Protein AF-A0A940BYA9-F1 (afdb_monomer_lite)

Sequence (312 aa):
MAKKNAGYTPEQVKEIQDHFKKNDFTSYMTLDAERSKSVASPEIYAKAKRFVSEYWLSNLPGLGIKRMMKNYTYGHPVKLLQKRDSEHFAEQVSDVANDGSQLDAVPERYLEMFREPLTAGVEAYAKSVGKEPEDLTDEEISFVIDKCTDAINEELIKVLMIGQQVPETFGVSSRIAAHEDFNKSLPGNYDLINFHNKWTHCKTKLGAPLLFSELSEEEMTGIEGARSFFESADAHTQKEYEEIRDAFANTLNSTDREIYYMREKGYTHAEIASRLGYKTHSAVTKRLKAMREKYDEFCGNVEAMQKEKQKK

pLDDT: mean 77.89, std 15.82, range [33.94, 94.31]

Structure (mmCIF, N/CA/C/O backbone):
data_AF-A0A940BYA9-F1
#
_entry.id   AF-A0A940BYA9-F1
#
loop_
_atom_site.group_PDB
_atom_site.id
_atom_site.type_symbol
_atom_site.label_atom_id
_atom_site.label_alt_id
_atom_site.label_comp_id
_atom_site.label_asym_id
_atom_site.label_entity_id
_atom_site.label_seq_id
_atom_site.pdbx_PDB_ins_code
_atom_site.Cartn_x
_atom_site.Cartn_y
_atom_site.Cartn_z
_atom_site.occupancy
_atom_site.B_iso_or_equiv
_atom_site.auth_seq_id
_atom_site.auth_comp_id
_atom_site.auth_asym_id
_atom_site.auth_atom_id
_atom_site.pdbx_PDB_model_num
ATOM 1 N N . MET A 1 1 ? 3.796 15.997 -40.478 1.00 35.00 1 MET A N 1
ATOM 2 C CA . MET A 1 1 ? 2.929 14.801 -40.570 1.00 35.00 1 MET A CA 1
ATOM 3 C C . MET A 1 1 ? 1.915 14.856 -39.436 1.00 35.00 1 MET A C 1
ATOM 5 O O . MET A 1 1 ? 2.300 14.720 -38.283 1.00 35.00 1 MET A O 1
ATOM 9 N N . ALA A 1 2 ? 0.657 15.175 -39.747 1.00 33.94 2 ALA A N 1
ATOM 10 C CA . ALA A 1 2 ? -0.410 15.323 -38.758 1.00 33.94 2 ALA A CA 1
ATOM 11 C C . ALA A 1 2 ? -0.884 13.943 -38.273 1.00 33.94 2 ALA A C 1
ATOM 13 O O . ALA A 1 2 ? -1.161 13.060 -39.086 1.00 33.94 2 ALA A O 1
ATOM 14 N N . LYS A 1 3 ? -0.940 13.750 -36.949 1.00 37.88 3 LYS A N 1
ATOM 15 C CA . LYS A 1 3 ? -1.425 12.519 -36.312 1.00 37.88 3 LYS A CA 1
ATOM 16 C C . LYS A 1 3 ? -2.894 12.302 -36.701 1.00 37.88 3 LYS A C 1
ATOM 18 O O . LYS A 1 3 ? -3.721 13.182 -36.486 1.00 37.88 3 LYS A O 1
ATOM 23 N N . LYS A 1 4 ? -3.209 11.140 -37.285 1.00 43.53 4 LYS A N 1
ATOM 24 C CA . LYS A 1 4 ? -4.589 10.698 -37.536 1.00 43.53 4 LYS A CA 1
ATOM 25 C C . LYS A 1 4 ? -5.306 10.576 -36.190 1.00 43.53 4 LYS A C 1
ATOM 27 O O . LYS A 1 4 ? -4.955 9.707 -35.396 1.00 43.53 4 LYS A O 1
ATOM 32 N N . ASN A 1 5 ? -6.278 11.448 -35.937 1.00 44.22 5 ASN A N 1
ATOM 33 C CA . ASN A 1 5 ? -7.181 11.314 -34.799 1.00 44.22 5 ASN A CA 1
ATOM 34 C C . ASN A 1 5 ? -7.965 10.004 -34.945 1.00 44.22 5 ASN A C 1
ATOM 36 O O . ASN A 1 5 ? -8.494 9.715 -36.019 1.00 44.22 5 ASN A O 1
ATOM 40 N N . ALA A 1 6 ? -7.994 9.203 -33.877 1.00 52.66 6 ALA A N 1
ATOM 41 C CA . ALA A 1 6 ? -8.853 8.029 -33.770 1.00 52.66 6 ALA A CA 1
ATOM 42 C C . ALA A 1 6 ? -10.292 8.456 -34.100 1.00 52.66 6 ALA A C 1
ATOM 44 O O . ALA A 1 6 ? -10.757 9.445 -33.542 1.00 52.66 6 ALA A O 1
ATOM 45 N N . GLY A 1 7 ? -10.928 7.784 -35.064 1.00 58.66 7 GLY A N 1
ATOM 46 C CA . GLY A 1 7 ? -12.136 8.217 -35.783 1.00 58.66 7 GLY A CA 1
ATOM 47 C C . GLY A 1 7 ? -13.428 8.309 -34.965 1.00 58.66 7 GLY A C 1
ATOM 48 O O . GLY A 1 7 ? -14.425 7.711 -35.348 1.00 58.66 7 GLY A O 1
ATOM 49 N N . TYR A 1 8 ? -13.416 9.059 -33.868 1.00 68.56 8 TYR A N 1
ATOM 50 C CA . TYR A 1 8 ? -14.583 9.387 -33.061 1.00 68.56 8 TYR A CA 1
ATOM 51 C C . TYR A 1 8 ? -15.184 10.711 -33.518 1.00 68.56 8 TYR A C 1
ATOM 53 O O . TYR A 1 8 ? -14.461 11.658 -33.848 1.00 68.56 8 TYR A O 1
ATOM 61 N N . THR A 1 9 ? -16.513 10.791 -33.529 1.00 79.75 9 THR A N 1
ATOM 62 C CA . THR A 1 9 ? -17.198 12.055 -33.802 1.00 79.75 9 THR A CA 1
ATOM 63 C C . THR A 1 9 ? -16.996 13.027 -32.630 1.00 79.75 9 THR A C 1
ATOM 65 O O . THR A 1 9 ? -16.784 12.596 -31.493 1.00 79.75 9 THR A O 1
ATOM 68 N N . PRO A 1 10 ? -17.064 14.352 -32.858 1.00 76.06 10 PRO A N 1
ATOM 69 C CA . PRO A 1 10 ? -16.939 15.343 -31.785 1.00 76.06 10 PRO A CA 1
ATOM 70 C C . PRO A 1 10 ? -17.944 15.135 -30.642 1.00 76.06 10 PRO A C 1
ATOM 72 O O . PRO A 1 10 ? -17.636 15.405 -29.485 1.00 76.06 10 PRO A O 1
ATOM 75 N N . GLU A 1 11 ? -19.128 14.615 -30.963 1.00 77.88 11 GLU A N 1
ATOM 76 C CA . GLU A 1 11 ? -20.179 14.283 -30.000 1.00 77.88 11 GLU A CA 1
ATOM 77 C C . GLU A 1 11 ? -19.788 13.089 -29.124 1.00 77.88 11 GLU A C 1
ATOM 79 O O . GLU A 1 11 ? -19.918 13.174 -27.907 1.00 77.88 11 GLU A O 1
ATOM 84 N N . GLN A 1 12 ? -19.211 12.033 -29.707 1.00 77.56 12 GLN A N 1
ATOM 85 C CA . GLN A 1 12 ? -18.701 10.879 -28.957 1.00 77.56 12 GLN A CA 1
ATOM 86 C C . GLN A 1 12 ? -17.540 11.265 -28.038 1.00 77.56 12 GLN A C 1
ATOM 88 O O . GLN A 1 12 ? -17.470 10.817 -26.898 1.00 77.56 12 GLN A O 1
ATOM 93 N N . VAL A 1 13 ? -16.635 12.132 -28.507 1.00 74.12 13 VAL A N 1
ATOM 94 C CA . VAL A 1 13 ? -15.545 12.652 -27.667 1.00 74.12 13 VAL A CA 1
ATOM 95 C C . VAL A 1 13 ? -16.110 13.428 -26.481 1.00 74.12 13 VAL A C 1
ATOM 97 O O . VAL A 1 13 ? -15.635 13.257 -25.360 1.00 74.12 13 VAL A O 1
ATOM 100 N N . LYS A 1 14 ? -17.138 14.249 -26.709 1.00 79.94 14 LYS A N 1
ATOM 101 C CA . LYS A 1 14 ? -17.785 15.036 -25.659 1.00 79.94 14 LYS A CA 1
ATOM 102 C C . LYS A 1 14 ? -18.526 14.153 -24.652 1.00 79.94 14 LYS A C 1
ATOM 104 O O . LYS A 1 14 ? -18.366 14.349 -23.456 1.00 79.94 14 LYS A O 1
ATOM 109 N N . GLU A 1 15 ? -19.258 13.147 -25.116 1.00 82.44 15 GLU A N 1
ATOM 110 C CA . GLU A 1 15 ? -19.974 12.202 -24.255 1.00 82.44 15 GLU A CA 1
ATOM 111 C C . GLU A 1 15 ? -19.013 11.383 -23.383 1.00 82.44 15 GLU A C 1
ATOM 113 O O . GLU A 1 15 ? -19.236 11.228 -22.183 1.00 82.44 15 GLU A O 1
ATOM 118 N N . ILE A 1 16 ? -17.890 10.936 -23.954 1.00 74.81 16 ILE A N 1
ATOM 119 C CA . ILE A 1 16 ? -16.825 10.254 -23.211 1.00 74.81 16 ILE A CA 1
ATOM 120 C C . ILE A 1 16 ? -16.205 11.200 -22.174 1.00 74.81 16 ILE A C 1
ATOM 122 O O . ILE A 1 16 ? -16.024 10.814 -21.021 1.00 74.81 16 ILE A O 1
ATOM 126 N N . GLN A 1 17 ? -15.905 12.447 -22.546 1.00 69.44 17 GLN A N 1
ATOM 127 C CA . GLN A 1 17 ? -15.372 13.447 -21.615 1.00 69.44 17 GLN A CA 1
ATOM 128 C C . GLN A 1 17 ? -16.341 13.754 -20.470 1.00 69.44 17 GLN A C 1
ATOM 130 O O . GLN A 1 17 ? -15.908 13.857 -19.323 1.00 69.44 17 GLN A O 1
ATOM 135 N N . ASP A 1 18 ? -17.634 13.879 -20.757 1.00 79.31 18 ASP A N 1
ATOM 136 C CA . ASP A 1 18 ? -18.664 14.155 -19.756 1.00 79.31 18 ASP A CA 1
ATOM 137 C C . ASP A 1 18 ? -18.899 12.935 -18.851 1.00 79.31 18 ASP A C 1
ATOM 139 O O . ASP A 1 18 ? -19.050 13.090 -17.640 1.00 79.31 18 ASP A O 1
ATOM 143 N N . HIS A 1 19 ? -18.834 11.715 -19.398 1.00 75.44 19 HIS A N 1
ATOM 144 C CA . HIS A 1 19 ? -18.859 10.479 -18.618 1.00 75.44 19 HIS A CA 1
ATOM 145 C C . HIS A 1 19 ? -17.660 10.385 -17.670 1.00 75.44 19 HIS A C 1
ATOM 147 O O . HIS A 1 19 ? -17.850 10.108 -16.487 1.00 75.44 19 HIS A O 1
ATOM 153 N N . PHE A 1 20 ? -16.443 10.656 -18.153 1.00 66.06 20 PHE A N 1
ATOM 154 C CA . PHE A 1 20 ? -15.254 10.638 -17.303 1.00 66.06 20 PHE A CA 1
ATOM 155 C C . PHE A 1 20 ? -15.293 11.738 -16.248 1.00 66.06 20 PHE A C 1
ATOM 157 O O . PHE A 1 20 ? -15.003 11.431 -15.108 1.00 66.06 20 PHE A O 1
ATOM 164 N N . LYS A 1 21 ? -15.724 12.966 -16.569 1.00 66.31 21 LYS A N 1
ATOM 165 C CA . LYS A 1 21 ? -15.888 14.048 -15.578 1.00 66.31 21 LYS A CA 1
ATOM 166 C C . LYS A 1 21 ? -16.934 13.731 -14.513 1.00 66.31 21 LYS A C 1
ATOM 168 O O . LYS A 1 21 ? -16.754 14.078 -13.354 1.00 66.31 21 LYS A O 1
ATOM 173 N N . LYS A 1 22 ? -18.045 13.101 -14.902 1.00 72.69 22 LYS A N 1
ATOM 174 C CA . LYS A 1 22 ? -19.136 12.747 -13.984 1.00 72.69 22 LYS A CA 1
ATOM 175 C C . LYS A 1 22 ? -18.783 11.564 -13.078 1.00 72.69 22 LYS A C 1
ATOM 177 O O . LYS A 1 22 ? -19.310 11.476 -11.976 1.00 72.69 22 LYS A O 1
ATOM 182 N N . ASN A 1 23 ? -17.908 10.677 -13.545 1.00 63.22 23 ASN A N 1
ATOM 183 C CA . ASN A 1 23 ? -17.412 9.514 -12.805 1.00 63.22 23 ASN A CA 1
ATOM 184 C C . ASN A 1 23 ? -15.938 9.689 -12.404 1.00 63.22 23 ASN A C 1
ATOM 186 O O . ASN A 1 23 ? -15.212 8.710 -12.241 1.00 63.22 23 ASN A O 1
ATOM 190 N N . ASP A 1 24 ? -15.474 10.935 -12.297 1.00 48.03 24 ASP A N 1
ATOM 191 C CA . ASP A 1 24 ? -14.090 11.239 -11.975 1.00 48.03 24 ASP A CA 1
ATOM 192 C C . ASP A 1 24 ? -13.868 11.075 -10.471 1.00 48.03 24 ASP A C 1
ATOM 194 O O . ASP A 1 24 ? -14.167 11.961 -9.672 1.00 48.03 24 ASP A O 1
ATOM 198 N N . PHE A 1 25 ? -13.311 9.934 -10.079 1.00 50.16 25 PHE A N 1
ATOM 199 C CA . PHE A 1 25 ? -12.907 9.678 -8.697 1.00 50.16 25 PHE A CA 1
ATOM 200 C C . PHE A 1 25 ? -11.652 10.474 -8.285 1.00 50.16 25 PHE A C 1
ATOM 202 O O . PHE A 1 25 ? -11.245 10.411 -7.129 1.00 50.16 25 PHE A O 1
ATOM 209 N N . THR A 1 26 ? -11.028 11.225 -9.205 1.00 49.09 26 THR A N 1
ATOM 210 C CA . THR A 1 26 ? -9.764 11.944 -8.969 1.00 49.09 26 THR A CA 1
ATOM 211 C C . THR A 1 26 ? -9.923 13.453 -8.777 1.00 49.09 26 THR A C 1
ATOM 213 O O . THR A 1 26 ? -9.040 14.084 -8.196 1.00 49.09 26 THR A O 1
ATOM 216 N N . SER A 1 27 ? -11.049 14.055 -9.173 1.00 43.47 27 SER A N 1
ATOM 217 C CA . SER A 1 27 ? -11.292 15.498 -8.990 1.00 43.47 27 SER A CA 1
ATOM 218 C C . SER A 1 27 ? -11.700 15.895 -7.568 1.00 43.47 27 SER A C 1
ATOM 220 O O . SER A 1 27 ? -11.537 17.056 -7.205 1.00 43.47 27 SER A O 1
ATOM 222 N N . TYR A 1 28 ? -12.107 14.946 -6.717 1.00 42.75 28 TYR A N 1
ATOM 223 C CA . TYR A 1 28 ? -12.174 15.158 -5.260 1.00 42.75 28 TYR A CA 1
ATOM 224 C C . TYR A 1 28 ? -10.790 15.131 -4.580 1.00 42.75 28 TYR A C 1
ATOM 226 O O . TYR A 1 28 ? -10.686 15.408 -3.389 1.00 42.75 28 TYR A O 1
ATOM 234 N N . MET A 1 29 ? -9.715 14.818 -5.318 1.00 44.66 29 MET A N 1
ATOM 235 C CA . MET A 1 29 ? -8.367 14.613 -4.774 1.00 44.66 29 MET A CA 1
ATOM 236 C C . MET A 1 29 ? -7.392 15.760 -5.075 1.00 44.66 29 MET A C 1
ATOM 238 O O . MET A 1 29 ? -6.170 15.562 -5.029 1.00 44.66 29 MET A O 1
ATOM 242 N N . THR A 1 30 ? -7.877 16.968 -5.379 1.00 40.03 30 THR A N 1
ATOM 243 C CA . THR A 1 30 ? -7.008 18.150 -5.343 1.00 40.03 30 THR A CA 1
ATOM 244 C C . THR A 1 30 ? -6.662 18.451 -3.889 1.00 40.03 30 THR A C 1
ATOM 246 O O . THR A 1 30 ? -7.337 19.229 -3.225 1.00 40.03 30 THR A O 1
ATOM 249 N N . LEU A 1 31 ? -5.599 17.809 -3.398 1.00 45.59 31 LEU A N 1
ATOM 250 C CA . LEU A 1 31 ? -4.848 18.286 -2.244 1.00 45.59 31 LEU A CA 1
ATOM 251 C C . LEU A 1 31 ? -4.427 19.715 -2.563 1.00 45.59 31 LEU A C 1
ATOM 253 O O . LEU A 1 31 ? -3.533 19.940 -3.385 1.00 45.59 31 LEU A O 1
ATOM 257 N N . ASP A 1 32 ? -5.106 20.666 -1.937 1.00 43.16 32 ASP A N 1
ATOM 258 C CA . ASP A 1 32 ? -4.683 22.049 -1.933 1.00 43.16 32 ASP A CA 1
ATOM 259 C C . ASP A 1 32 ? -3.315 22.064 -1.240 1.00 43.16 32 ASP A C 1
ATOM 261 O O . ASP A 1 32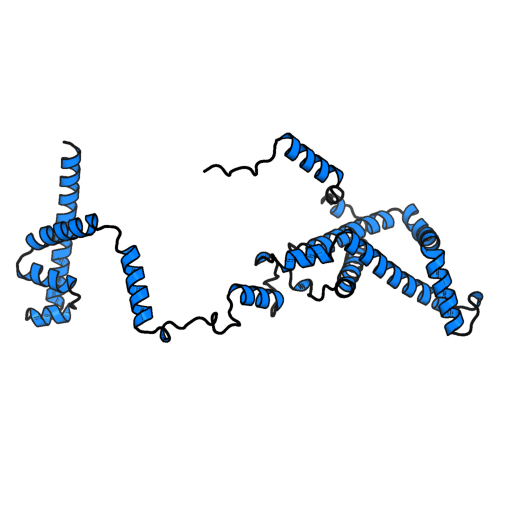 ? -3.202 21.865 -0.030 1.00 43.16 32 ASP A O 1
ATOM 265 N N . ALA A 1 33 ? -2.230 22.205 -2.005 1.00 44.66 33 ALA A N 1
ATOM 266 C CA . ALA A 1 33 ? -0.868 22.191 -1.460 1.00 44.66 33 ALA A CA 1
ATOM 267 C C . ALA A 1 33 ? -0.644 23.320 -0.427 1.00 44.66 33 ALA A C 1
ATOM 269 O O . ALA A 1 33 ? 0.347 23.323 0.306 1.00 44.66 33 ALA A O 1
ATOM 270 N N . GLU A 1 34 ? -1.566 24.281 -0.372 1.00 43.91 34 GLU A N 1
ATOM 271 C CA . GLU A 1 34 ? -1.645 25.332 0.635 1.00 43.91 34 GLU A CA 1
ATOM 272 C C . GLU A 1 34 ? -2.272 24.845 1.955 1.00 43.91 34 GLU A C 1
ATOM 274 O O . GLU A 1 34 ? -1.765 25.211 3.018 1.00 43.91 34 GLU A O 1
ATOM 279 N N . ARG A 1 35 ? -3.261 23.933 1.928 1.00 45.34 35 ARG A N 1
ATOM 280 C CA . ARG A 1 35 ? -3.846 23.316 3.138 1.00 45.34 35 ARG A CA 1
ATOM 281 C C . ARG A 1 35 ? -2.841 22.481 3.922 1.00 45.34 35 ARG A C 1
ATOM 283 O O . ARG A 1 35 ? -2.843 22.514 5.148 1.00 45.34 35 ARG A O 1
ATOM 290 N N . SER A 1 36 ? -1.900 21.806 3.253 1.00 47.31 36 SER A N 1
ATOM 291 C CA . SER A 1 36 ? -0.869 21.020 3.953 1.00 47.31 36 SER A CA 1
ATOM 292 C C . SER A 1 36 ? 0.058 21.877 4.833 1.00 47.31 36 SER A C 1
ATOM 294 O O . SER A 1 36 ? 0.830 21.330 5.617 1.00 47.31 36 SER A O 1
ATOM 296 N N . LYS A 1 37 ? 0.033 23.210 4.679 1.00 48.38 37 LYS A N 1
ATOM 297 C CA . LYS A 1 37 ? 0.794 24.164 5.499 1.00 48.38 37 LYS A CA 1
ATOM 298 C C . LYS A 1 37 ? -0.026 24.755 6.650 1.00 48.38 37 LYS A C 1
ATOM 300 O O . LYS A 1 37 ? 0.576 25.336 7.548 1.00 48.38 37 LYS A O 1
ATOM 305 N N . SER A 1 38 ? -1.355 24.614 6.641 1.00 51.03 38 SER A N 1
ATOM 306 C CA . SER A 1 38 ? -2.252 25.135 7.684 1.00 51.03 38 SER A CA 1
ATOM 307 C C . SER A 1 38 ? -2.623 24.102 8.749 1.00 51.03 38 SER A C 1
ATOM 309 O O . SER A 1 38 ? -3.394 24.420 9.651 1.00 51.03 38 SER A O 1
ATOM 311 N N . VAL A 1 39 ? -2.106 22.873 8.649 1.00 53.12 39 VAL A N 1
ATOM 312 C CA . VAL A 1 39 ? -2.442 21.781 9.566 1.00 53.12 39 VAL A CA 1
ATOM 313 C C . VAL A 1 39 ? -1.856 22.068 10.947 1.00 53.12 39 VAL A C 1
ATOM 315 O O . VAL A 1 39 ? -0.654 21.919 11.183 1.00 53.12 39 VAL A O 1
ATOM 318 N N . ALA A 1 40 ? -2.713 22.497 11.871 1.00 54.12 40 ALA A N 1
ATOM 319 C CA . ALA A 1 40 ? -2.378 22.534 13.281 1.00 54.12 40 ALA A CA 1
ATOM 320 C C . ALA A 1 40 ? -2.112 21.086 13.745 1.00 54.12 40 ALA A C 1
ATOM 322 O O . ALA A 1 40 ? -2.895 20.172 13.501 1.00 54.12 40 ALA A O 1
ATOM 323 N N . SER A 1 41 ? -0.924 20.888 14.323 1.00 65.75 41 SER A N 1
ATOM 324 C CA . SER A 1 41 ? -0.251 19.614 14.623 1.00 65.75 41 SER A CA 1
ATOM 325 C C . SER A 1 41 ? 0.315 18.815 13.425 1.00 65.75 41 SER A C 1
ATOM 327 O O . SER A 1 41 ? -0.187 17.745 13.067 1.00 65.75 41 SER A O 1
ATOM 329 N N . PRO A 1 42 ? 1.472 19.243 12.875 1.00 77.81 42 PRO A N 1
ATOM 330 C CA . PRO A 1 42 ? 2.290 18.431 11.963 1.00 77.81 42 PRO A CA 1
ATOM 331 C C . PRO A 1 42 ? 2.605 17.022 12.496 1.00 77.81 42 PRO A C 1
ATOM 333 O O . PRO A 1 42 ? 2.832 16.094 11.719 1.00 77.81 42 PRO A O 1
ATOM 336 N N . GLU A 1 43 ? 2.614 16.853 13.820 1.00 82.94 43 GLU A N 1
ATOM 337 C CA . GLU A 1 43 ? 2.842 15.569 14.480 1.00 82.94 43 GLU A CA 1
ATOM 338 C C . GLU A 1 43 ? 1.678 14.591 14.291 1.00 82.94 43 GLU A C 1
ATOM 340 O O . GLU A 1 43 ? 1.918 13.421 13.989 1.00 82.94 43 GLU A O 1
ATOM 345 N N . ILE A 1 44 ? 0.428 15.050 14.441 1.00 85.12 44 ILE A N 1
ATOM 346 C CA . ILE A 1 44 ? -0.765 14.212 14.238 1.00 85.12 44 ILE A CA 1
ATOM 347 C C . ILE A 1 44 ? -0.853 13.789 12.776 1.00 85.12 44 ILE A C 1
ATOM 349 O O . ILE A 1 44 ? -0.994 12.599 12.496 1.00 85.12 44 ILE A O 1
ATOM 353 N N . TYR A 1 45 ? -0.648 14.728 11.851 1.00 85.69 45 TYR A N 1
ATOM 354 C CA . TYR A 1 45 ? -0.601 14.433 10.422 1.00 85.69 45 TYR A CA 1
ATOM 355 C C . TYR A 1 45 ? 0.450 13.361 10.094 1.00 85.69 45 TYR A C 1
ATOM 357 O O . TYR A 1 45 ? 0.161 12.373 9.417 1.00 85.69 45 TYR A O 1
ATOM 365 N N . ALA A 1 46 ? 1.677 13.515 10.605 1.00 84.94 46 ALA A N 1
ATOM 366 C CA . ALA A 1 46 ? 2.751 12.554 10.365 1.00 84.94 46 ALA A CA 1
ATOM 367 C C . ALA A 1 46 ? 2.431 11.162 10.940 1.00 84.94 46 ALA A C 1
ATOM 369 O O . ALA A 1 46 ? 2.701 10.154 10.279 1.00 84.94 46 ALA A O 1
ATOM 370 N N . LYS A 1 47 ? 1.835 11.098 12.140 1.00 88.75 47 LYS A N 1
ATOM 371 C CA . LYS A 1 47 ? 1.400 9.841 12.770 1.00 88.75 47 LYS A CA 1
ATOM 372 C C . LYS A 1 47 ? 0.290 9.163 11.967 1.00 88.75 47 LYS A C 1
ATOM 374 O O . LYS A 1 47 ? 0.434 7.990 11.632 1.00 88.75 47 LYS A O 1
ATOM 379 N N . ALA A 1 48 ? -0.758 9.898 11.599 1.00 89.19 48 ALA A N 1
ATOM 380 C CA . ALA A 1 48 ? -1.885 9.380 10.826 1.00 89.19 48 ALA A CA 1
ATOM 381 C C . ALA A 1 48 ? -1.437 8.863 9.450 1.00 89.19 48 ALA A C 1
ATOM 383 O O . ALA A 1 48 ? -1.754 7.737 9.068 1.00 89.19 48 ALA A O 1
ATOM 384 N N . LYS A 1 49 ? -0.602 9.638 8.745 1.00 88.06 49 LYS A N 1
ATOM 385 C CA . LYS A 1 49 ? -0.042 9.241 7.447 1.00 88.06 49 LYS A CA 1
ATOM 386 C C . LYS A 1 49 ? 0.728 7.928 7.540 1.00 88.06 49 LYS A C 1
ATOM 388 O O . LYS A 1 49 ? 0.578 7.059 6.682 1.00 88.06 49 LYS A O 1
ATOM 393 N N . ARG A 1 50 ? 1.565 7.791 8.572 1.00 88.88 50 ARG A N 1
ATOM 394 C CA . ARG A 1 50 ? 2.348 6.575 8.809 1.00 88.88 50 ARG A CA 1
ATOM 395 C C . ARG A 1 50 ? 1.442 5.381 9.100 1.00 88.88 50 ARG A C 1
ATOM 397 O O . ARG A 1 50 ? 1.629 4.342 8.476 1.00 88.88 50 ARG A O 1
ATOM 404 N N . PHE A 1 51 ? 0.468 5.550 9.991 1.00 90.50 51 PHE A N 1
ATOM 405 C CA . PHE A 1 51 ? -0.472 4.500 10.380 1.00 90.50 51 PHE A CA 1
ATOM 406 C C . PHE A 1 51 ? -1.216 3.937 9.162 1.00 90.50 51 PHE A C 1
ATOM 408 O O . PHE A 1 51 ? -1.140 2.745 8.879 1.00 90.50 51 PHE A O 1
ATOM 415 N N . VAL A 1 52 ? -1.831 4.804 8.355 1.00 90.56 52 VAL A N 1
ATOM 416 C CA . VAL A 1 52 ? -2.567 4.387 7.149 1.00 90.56 52 VAL A CA 1
ATOM 417 C C . VAL A 1 52 ? -1.647 3.715 6.131 1.00 90.56 52 VAL A C 1
ATOM 419 O O . VAL A 1 52 ? -1.998 2.684 5.560 1.00 90.56 52 VAL A O 1
ATOM 422 N N . SER A 1 53 ? -0.438 4.249 5.933 1.00 89.75 53 SER A N 1
ATOM 423 C CA . SER A 1 53 ? 0.558 3.630 5.055 1.00 89.75 53 SER A CA 1
ATOM 424 C C . SER A 1 53 ? 0.936 2.211 5.489 1.00 89.75 53 SER A C 1
ATOM 426 O O . SER A 1 53 ? 1.138 1.357 4.625 1.00 89.75 53 SER A O 1
ATOM 428 N N . GLU A 1 54 ? 1.050 1.948 6.792 1.00 91.31 54 GLU A N 1
ATOM 429 C CA . GLU A 1 54 ? 1.375 0.623 7.332 1.00 91.31 54 GLU A CA 1
ATOM 430 C C . GLU A 1 54 ? 0.227 -0.373 7.095 1.00 91.31 54 GLU A C 1
ATOM 432 O O . GLU A 1 54 ? 0.476 -1.464 6.571 1.00 91.31 54 GLU A O 1
ATOM 437 N N . TYR A 1 55 ? -1.026 0.017 7.352 1.00 91.31 55 TYR A N 1
ATOM 438 C CA . TYR A 1 55 ? -2.205 -0.812 7.055 1.00 91.31 55 TYR A CA 1
ATOM 439 C C . TYR A 1 55 ? -2.375 -1.091 5.558 1.00 91.31 55 TYR A C 1
ATOM 441 O O . TYR A 1 55 ? -2.645 -2.226 5.159 1.00 91.31 55 TYR A O 1
ATOM 449 N N . TRP A 1 56 ? -2.158 -0.082 4.711 1.00 92.25 56 TRP A N 1
ATOM 450 C CA . TRP A 1 56 ? -2.231 -0.227 3.256 1.00 92.25 56 TRP A CA 1
ATOM 451 C C . TRP A 1 56 ? -1.240 -1.264 2.733 1.00 92.25 56 TRP A C 1
ATOM 453 O O . TRP A 1 56 ? -1.583 -2.144 1.944 1.00 92.25 56 TRP A O 1
ATOM 463 N N . LEU A 1 57 ? 0.013 -1.180 3.189 1.00 91.38 57 LEU A N 1
ATOM 464 C CA . LEU A 1 57 ? 1.062 -2.110 2.778 1.00 91.38 57 LEU A CA 1
ATOM 465 C C . LEU A 1 57 ? 0.820 -3.524 3.313 1.00 91.38 57 LEU A C 1
ATOM 467 O O . LEU A 1 57 ? 1.112 -4.490 2.606 1.00 91.38 57 LEU A O 1
ATOM 471 N N . SER A 1 58 ? 0.280 -3.640 4.527 1.00 91.69 58 SER A N 1
ATOM 472 C CA . SER A 1 58 ? -0.002 -4.926 5.175 1.00 91.69 58 SER A CA 1
ATOM 473 C C . SER A 1 58 ? -1.131 -5.698 4.487 1.00 91.69 58 SER A C 1
ATOM 475 O O . SER A 1 58 ? -1.095 -6.924 4.465 1.00 91.69 58 SER A O 1
ATOM 477 N N . ASN A 1 59 ? -2.070 -4.999 3.840 1.00 92.44 59 ASN A N 1
ATOM 478 C CA . ASN A 1 59 ? -3.191 -5.601 3.113 1.00 92.44 59 ASN A CA 1
ATOM 479 C C . ASN A 1 59 ? -2.840 -6.131 1.708 1.00 92.44 59 ASN A C 1
ATOM 481 O O . ASN A 1 59 ? -3.528 -7.008 1.179 1.00 92.44 59 ASN A O 1
ATOM 485 N N . LEU A 1 60 ? -1.756 -5.650 1.085 1.00 91.88 60 LEU A N 1
ATOM 486 C CA . LEU A 1 60 ? -1.369 -6.042 -0.283 1.00 91.88 60 LEU A CA 1
ATOM 487 C C . LEU A 1 60 ? -1.236 -7.567 -0.494 1.00 91.88 60 LEU A C 1
ATOM 489 O O . LEU A 1 60 ? -1.764 -8.067 -1.495 1.00 91.88 60 LEU A O 1
ATOM 493 N N . PRO A 1 61 ? -0.591 -8.344 0.406 1.00 91.19 61 PRO A N 1
ATOM 494 C CA . PRO A 1 61 ? -0.479 -9.792 0.243 1.00 91.19 61 PRO A CA 1
ATOM 495 C C . PRO A 1 61 ? -1.835 -10.504 0.249 1.00 91.19 61 PRO A C 1
ATOM 497 O O . PRO A 1 61 ? -2.017 -11.446 -0.526 1.00 91.19 61 PRO A O 1
ATOM 500 N N . GLY A 1 62 ? -2.784 -10.035 1.071 1.00 89.12 62 GLY A N 1
ATOM 501 C CA . GLY A 1 62 ? -4.153 -10.560 1.138 1.00 89.12 62 GLY A CA 1
ATOM 502 C C . GLY A 1 62 ? -4.935 -10.366 -0.164 1.00 89.12 62 GLY A C 1
ATOM 503 O O . GLY A 1 62 ? -5.827 -11.150 -0.475 1.00 89.12 62 GLY A O 1
ATOM 504 N N . LEU A 1 63 ? -4.536 -9.383 -0.973 1.00 89.50 63 LEU A N 1
ATOM 505 C CA . LEU A 1 63 ? -5.078 -9.100 -2.303 1.00 89.50 63 LEU A CA 1
ATOM 506 C C . LEU A 1 63 ? -4.291 -9.779 -3.443 1.00 89.50 63 LEU A C 1
ATOM 508 O O . LEU A 1 63 ? -4.484 -9.470 -4.617 1.00 89.50 63 LEU A O 1
ATOM 512 N N . GLY A 1 64 ? -3.369 -10.691 -3.120 1.00 88.38 64 GLY A N 1
ATOM 513 C CA . GLY A 1 64 ? -2.544 -11.401 -4.102 1.00 88.38 64 GLY A CA 1
ATOM 514 C C . GLY A 1 64 ? -1.312 -10.625 -4.585 1.00 88.38 64 GLY A C 1
ATOM 515 O O . GLY A 1 64 ? -0.539 -11.141 -5.399 1.00 88.38 64 GLY A O 1
ATOM 516 N N . ILE A 1 65 ? -1.061 -9.424 -4.056 1.00 90.50 65 ILE A N 1
ATOM 517 C CA . ILE A 1 65 ? 0.098 -8.600 -4.408 1.00 90.50 65 ILE A CA 1
ATOM 518 C C . ILE A 1 65 ? 1.249 -8.915 -3.447 1.00 90.50 65 ILE A C 1
ATOM 520 O O . ILE A 1 65 ? 1.367 -8.365 -2.358 1.00 90.50 65 ILE A O 1
ATOM 524 N N . LYS A 1 66 ? 2.144 -9.812 -3.872 1.00 88.56 66 LYS A N 1
ATOM 525 C CA . LYS A 1 66 ? 3.305 -10.255 -3.068 1.00 88.56 66 LYS A CA 1
ATOM 526 C C . LYS A 1 66 ? 4.580 -9.435 -3.298 1.00 88.56 66 LYS A C 1
ATOM 528 O O . LYS A 1 66 ? 5.619 -9.730 -2.709 1.00 88.56 66 LYS A O 1
ATOM 533 N N . ARG A 1 67 ? 4.552 -8.462 -4.212 1.00 84.31 67 ARG A N 1
ATOM 534 C CA . ARG A 1 67 ? 5.732 -7.651 -4.552 1.00 84.31 67 ARG A CA 1
ATOM 535 C C . ARG A 1 67 ? 5.936 -6.553 -3.516 1.00 84.31 67 ARG A C 1
ATOM 537 O O . ARG A 1 67 ? 4.982 -5.967 -3.020 1.00 84.31 67 ARG A O 1
ATOM 544 N N . MET A 1 68 ? 7.195 -6.255 -3.201 1.00 86.62 68 MET A N 1
ATOM 545 C CA . MET A 1 68 ? 7.516 -5.226 -2.215 1.00 86.62 68 MET A CA 1
ATOM 546 C C . MET A 1 68 ? 7.425 -3.834 -2.846 1.00 86.62 68 MET A C 1
ATOM 548 O O . MET A 1 68 ? 8.202 -3.506 -3.740 1.00 86.62 68 MET A O 1
ATOM 552 N N . MET A 1 69 ? 6.558 -2.964 -2.321 1.00 87.94 69 MET A N 1
ATOM 553 C CA . MET A 1 69 ? 6.348 -1.612 -2.868 1.00 87.94 69 MET A CA 1
ATOM 554 C C . MET A 1 69 ? 7.593 -0.705 -2.845 1.00 87.94 69 MET A C 1
ATOM 556 O O . MET A 1 69 ? 7.682 0.258 -3.609 1.00 87.94 69 MET A O 1
ATOM 560 N N . LYS A 1 70 ? 8.608 -1.027 -2.030 1.00 87.81 70 LYS A N 1
ATOM 561 C CA . LYS A 1 70 ? 9.912 -0.333 -2.031 1.00 87.81 70 LYS A CA 1
ATOM 562 C C . LYS A 1 70 ? 10.695 -0.494 -3.343 1.00 87.81 70 LYS A C 1
ATOM 564 O O . LYS A 1 70 ? 11.524 0.363 -3.654 1.00 87.81 70 LYS A O 1
ATOM 569 N N . ASN A 1 71 ? 10.413 -1.558 -4.101 1.00 88.38 71 ASN A N 1
ATOM 570 C CA . ASN A 1 71 ? 11.044 -1.854 -5.389 1.00 88.38 71 ASN A CA 1
ATOM 571 C C . ASN A 1 71 ? 10.545 -0.929 -6.507 1.00 88.38 71 ASN A C 1
ATOM 573 O O . ASN A 1 71 ? 11.167 -0.859 -7.566 1.00 88.38 71 ASN A O 1
ATOM 577 N N . TYR A 1 72 ? 9.463 -0.191 -6.264 1.00 90.56 72 TYR A N 1
ATOM 578 C CA . TYR A 1 72 ? 8.831 0.691 -7.234 1.00 90.56 72 TYR A CA 1
ATOM 579 C C . TYR A 1 72 ? 9.056 2.167 -6.889 1.00 90.56 72 TYR A C 1
ATOM 581 O O . TYR A 1 72 ? 9.249 2.531 -5.721 1.00 90.56 72 TYR A O 1
ATOM 589 N N . THR A 1 73 ? 9.049 3.033 -7.900 1.00 88.69 73 THR A N 1
ATOM 590 C CA . THR A 1 73 ? 9.113 4.492 -7.739 1.00 88.69 73 THR A CA 1
ATOM 591 C C . THR A 1 73 ? 7.778 5.049 -7.252 1.00 88.69 73 THR A C 1
ATOM 593 O O . THR A 1 73 ? 6.753 4.374 -7.293 1.00 88.69 73 THR A O 1
ATOM 596 N N . TYR A 1 74 ? 7.773 6.301 -6.783 1.00 84.00 74 TYR A N 1
ATOM 597 C CA . TYR A 1 74 ? 6.531 6.999 -6.414 1.00 84.00 74 TYR A CA 1
ATOM 598 C C . TYR A 1 74 ? 5.601 7.270 -7.606 1.00 84.00 74 TYR A C 1
ATOM 600 O O . TYR A 1 74 ? 4.443 7.606 -7.381 1.00 84.00 74 TYR A O 1
ATOM 608 N N . GLY A 1 75 ? 6.094 7.124 -8.842 1.00 82.06 75 GLY A N 1
ATOM 609 C CA . GLY A 1 75 ? 5.280 7.203 -10.056 1.00 82.06 75 GLY A CA 1
ATOM 610 C C . GLY A 1 75 ? 4.518 5.913 -10.365 1.00 82.06 75 GLY A C 1
ATOM 611 O O . GLY A 1 75 ? 3.552 5.960 -11.118 1.00 82.06 75 GLY A O 1
ATOM 612 N N . HIS A 1 76 ? 4.896 4.779 -9.762 1.00 89.50 76 HIS A N 1
ATOM 613 C CA . HIS A 1 76 ? 4.187 3.521 -9.975 1.00 89.50 76 HIS A CA 1
ATOM 614 C C . HIS A 1 76 ? 2.734 3.633 -9.471 1.00 89.50 76 HIS A C 1
ATOM 616 O O . HIS A 1 76 ? 2.543 4.011 -8.308 1.00 89.50 76 HIS A O 1
ATOM 622 N N . PRO A 1 77 ? 1.718 3.235 -10.264 1.00 90.12 77 PRO A N 1
ATOM 623 C CA . PRO A 1 77 ? 0.306 3.493 -9.964 1.00 90.12 77 PRO A CA 1
ATOM 624 C C . PRO A 1 77 ? -0.128 3.099 -8.547 1.00 90.12 77 PRO A C 1
ATOM 626 O O . PRO A 1 77 ? -0.698 3.903 -7.818 1.00 90.12 77 PRO A O 1
ATOM 629 N N . VAL A 1 78 ? 0.235 1.898 -8.092 1.00 91.25 78 VAL A N 1
ATOM 630 C CA . VAL A 1 78 ? -0.143 1.418 -6.748 1.00 91.25 78 VAL A CA 1
ATOM 631 C C . VAL A 1 78 ? 0.579 2.169 -5.626 1.00 91.25 78 VAL A C 1
ATOM 633 O O . VAL A 1 78 ? 0.031 2.341 -4.540 1.00 91.25 78 VAL A O 1
ATOM 636 N N . LYS A 1 79 ? 1.805 2.648 -5.872 1.00 89.19 79 LYS A N 1
ATOM 637 C CA . LYS A 1 79 ? 2.548 3.439 -4.879 1.00 89.19 79 LYS A CA 1
ATOM 638 C C . LYS A 1 79 ? 2.009 4.865 -4.803 1.00 89.19 79 LYS A C 1
ATOM 640 O O . LYS A 1 79 ? 2.025 5.474 -3.736 1.00 89.19 79 LYS A O 1
ATOM 645 N N . LEU A 1 80 ? 1.527 5.382 -5.932 1.00 89.44 80 LEU A N 1
ATOM 646 C CA . LEU A 1 80 ? 0.825 6.651 -5.991 1.00 89.44 80 LEU A CA 1
ATOM 647 C C . LEU A 1 80 ? -0.485 6.581 -5.200 1.00 89.44 80 LEU A C 1
ATOM 649 O O . LEU A 1 80 ? -0.690 7.453 -4.365 1.00 89.44 80 LEU A O 1
ATOM 653 N N . LEU A 1 81 ? -1.302 5.538 -5.398 1.00 91.44 81 LEU A N 1
ATOM 654 C CA . LEU A 1 81 ? -2.536 5.317 -4.629 1.00 91.44 81 LEU A CA 1
ATOM 655 C C . LEU A 1 81 ? -2.251 5.274 -3.126 1.00 91.44 81 LEU A C 1
ATOM 657 O O . LEU A 1 81 ? -2.691 6.165 -2.411 1.00 91.44 81 LEU A O 1
ATOM 661 N N . GLN A 1 82 ? -1.354 4.381 -2.683 1.00 90.62 82 GLN A N 1
ATOM 662 C CA . GLN A 1 82 ? -0.927 4.300 -1.278 1.00 90.62 82 GLN A CA 1
ATOM 663 C C . GLN A 1 82 ? -0.584 5.680 -0.695 1.00 90.62 82 GLN A C 1
ATOM 665 O O . GLN A 1 82 ? -1.018 6.038 0.402 1.00 90.62 82 GLN A O 1
ATOM 670 N N . LYS A 1 83 ? 0.244 6.450 -1.414 1.00 88.19 83 LYS A N 1
ATOM 671 C CA . LYS A 1 83 ? 0.672 7.776 -0.972 1.00 88.19 83 LYS A CA 1
ATOM 672 C C . LYS A 1 83 ? -0.520 8.724 -0.860 1.00 88.19 83 LYS A C 1
ATOM 674 O O . LYS A 1 83 ? -0.603 9.449 0.127 1.00 88.19 83 LYS A O 1
ATOM 679 N N . ARG A 1 84 ? -1.397 8.733 -1.863 1.00 88.12 84 ARG A N 1
ATOM 680 C CA . ARG A 1 84 ? -2.554 9.626 -1.924 1.00 88.12 84 ARG A CA 1
ATOM 681 C C . ARG A 1 84 ? -3.571 9.316 -0.843 1.00 88.12 84 ARG A C 1
ATOM 683 O O . ARG A 1 84 ? -3.978 10.245 -0.158 1.00 88.12 84 ARG A O 1
ATOM 690 N N . ASP A 1 85 ? -3.892 8.048 -0.630 1.00 91.00 85 ASP A N 1
ATOM 691 C CA . ASP A 1 85 ? -4.811 7.647 0.433 1.00 91.00 85 ASP A CA 1
ATOM 692 C C . ASP A 1 85 ? -4.241 8.023 1.799 1.00 91.00 85 ASP A C 1
ATOM 694 O O . ASP A 1 85 ? -4.908 8.670 2.601 1.00 91.00 85 ASP A O 1
ATOM 698 N N . SER A 1 86 ? -2.957 7.737 2.034 1.00 89.19 86 SER A N 1
ATOM 699 C CA . SER A 1 86 ? -2.297 8.104 3.294 1.00 89.19 86 SER A CA 1
ATOM 700 C C . SER A 1 86 ? -2.276 9.617 3.537 1.00 89.19 86 SER A C 1
ATOM 702 O O . SER A 1 86 ? -2.369 10.048 4.681 1.00 89.19 86 SER A O 1
ATOM 704 N N . GLU A 1 87 ? -2.122 10.430 2.490 1.00 87.75 87 GLU A N 1
ATOM 705 C CA . GLU A 1 87 ? -2.184 11.896 2.588 1.00 87.75 87 GLU A CA 1
ATOM 706 C C . GLU A 1 87 ? -3.606 12.382 2.864 1.00 87.75 87 GLU A C 1
ATOM 708 O O . GLU A 1 87 ? -3.794 13.213 3.749 1.00 87.75 87 GLU A O 1
ATOM 713 N N . HIS A 1 88 ? -4.596 11.823 2.169 1.00 88.88 88 HIS A N 1
ATOM 714 C CA . HIS A 1 88 ? -6.000 12.167 2.349 1.00 88.88 88 HIS A CA 1
ATOM 715 C C . HIS A 1 88 ? -6.492 11.846 3.764 1.00 88.88 88 HIS A C 1
ATOM 717 O O . HIS A 1 88 ? -7.015 12.721 4.448 1.00 88.88 88 HIS A O 1
ATOM 723 N N . PHE A 1 89 ? -6.270 10.621 4.248 1.00 90.56 89 PHE A N 1
ATOM 724 C CA . PHE A 1 89 ? -6.663 10.251 5.608 1.00 90.56 89 PHE A CA 1
ATOM 725 C C . PHE A 1 89 ? -5.919 11.064 6.662 1.00 90.56 89 PHE A C 1
ATOM 727 O O . PHE A 1 89 ? -6.516 11.458 7.658 1.00 90.56 89 PHE A O 1
ATOM 734 N N . ALA A 1 90 ? -4.630 11.345 6.455 1.00 88.31 90 ALA A N 1
ATOM 735 C CA . ALA A 1 90 ? -3.883 12.179 7.386 1.00 88.31 90 ALA A CA 1
ATOM 736 C C . ALA A 1 90 ? -4.445 13.603 7.465 1.00 88.31 90 ALA A C 1
ATOM 738 O O . ALA A 1 90 ? -4.499 14.166 8.557 1.00 88.31 90 ALA A O 1
ATOM 739 N N . GLU A 1 91 ? -4.890 14.171 6.341 1.00 85.62 91 GLU A N 1
ATOM 740 C CA . GLU A 1 91 ? -5.588 15.458 6.321 1.00 85.62 91 GLU A CA 1
ATOM 741 C C . GLU A 1 91 ? -6.904 15.376 7.104 1.00 85.62 91 GLU A C 1
ATOM 743 O O . GLU A 1 91 ? -7.084 16.141 8.044 1.00 85.62 91 GLU A O 1
ATOM 748 N N . GLN A 1 92 ? -7.761 14.392 6.812 1.00 88.69 92 GLN A N 1
ATOM 749 C CA . GLN A 1 92 ? -9.045 14.216 7.508 1.00 88.69 92 GLN A CA 1
ATOM 750 C C . GLN A 1 92 ? -8.878 14.030 9.023 1.00 88.69 92 GLN A C 1
ATOM 752 O O . GLN A 1 92 ? -9.572 14.665 9.812 1.00 88.69 92 GLN A O 1
ATOM 757 N N . VAL A 1 93 ? -7.925 13.196 9.450 1.00 89.56 93 VAL A N 1
ATOM 758 C CA . VAL A 1 93 ? -7.619 12.993 10.876 1.00 89.56 93 VAL A CA 1
ATOM 759 C C . VAL A 1 93 ? -7.121 14.283 11.519 1.00 89.56 93 VAL A C 1
ATOM 761 O O . VAL A 1 93 ? -7.464 14.568 12.664 1.00 89.56 93 VAL A O 1
ATOM 764 N N . SER A 1 94 ? -6.325 15.076 10.802 1.00 86.75 94 SER A N 1
ATOM 765 C CA . SER A 1 94 ? -5.846 16.348 11.339 1.00 86.75 94 SER A CA 1
ATOM 766 C C . SER A 1 94 ? -6.963 17.385 11.432 1.00 86.75 94 SER A C 1
ATOM 768 O O . SER A 1 94 ? -7.000 18.136 12.401 1.00 86.75 94 SER A O 1
ATOM 770 N N . ASP A 1 95 ? -7.885 17.414 10.469 1.00 85.94 95 ASP A N 1
ATOM 771 C CA . ASP A 1 95 ? -9.059 18.287 10.502 1.00 85.94 95 ASP A CA 1
ATOM 772 C C . ASP A 1 95 ? -9.938 17.952 11.720 1.00 85.94 95 ASP A C 1
ATOM 774 O O . ASP A 1 95 ? -10.256 18.843 12.507 1.00 85.94 95 ASP A O 1
ATOM 778 N N . VAL A 1 96 ? -10.229 16.664 11.948 1.00 88.25 96 VAL A N 1
ATOM 779 C CA . VAL A 1 96 ? -10.992 16.201 13.123 1.00 88.25 96 VAL A CA 1
ATOM 780 C C . VAL A 1 96 ? -10.261 16.517 14.427 1.00 88.25 96 VAL A C 1
ATOM 782 O O . VAL A 1 96 ? -10.878 16.993 15.371 1.00 88.25 96 VAL A O 1
ATOM 785 N N . ALA A 1 97 ? -8.946 16.296 14.494 1.00 86.62 97 ALA A N 1
ATOM 786 C CA . ALA A 1 97 ? -8.168 16.563 15.704 1.00 86.62 97 ALA A CA 1
ATOM 787 C C . ALA A 1 97 ? -8.112 18.054 16.083 1.00 86.62 97 ALA A C 1
ATOM 789 O O . ALA A 1 97 ? -7.890 18.379 17.249 1.00 86.62 97 ALA A O 1
ATOM 790 N N . ASN A 1 98 ? -8.296 18.952 15.112 1.00 84.19 98 ASN A N 1
ATOM 791 C CA . ASN A 1 98 ? -8.316 20.397 15.334 1.00 84.19 98 ASN A CA 1
ATOM 792 C C . ASN A 1 98 ? -9.713 20.941 15.667 1.00 84.19 98 ASN A C 1
ATOM 794 O O . ASN A 1 98 ? -9.823 22.054 16.185 1.00 84.19 98 ASN A O 1
ATOM 798 N N . ASP A 1 99 ? -10.770 20.175 15.402 1.00 86.88 99 ASP A N 1
ATOM 799 C CA . ASP A 1 99 ? -12.139 20.496 15.795 1.00 86.88 99 ASP A CA 1
ATOM 800 C C . ASP A 1 99 ? -12.507 19.703 17.054 1.00 86.88 99 ASP A C 1
ATOM 802 O O . ASP A 1 99 ? -12.914 18.545 16.986 1.00 86.88 99 ASP A O 1
ATOM 806 N N . GLY A 1 100 ? -12.392 20.344 18.222 1.00 85.06 100 GLY A N 1
ATOM 807 C CA . GLY A 1 100 ? -12.692 19.708 19.509 1.00 85.06 100 GLY A CA 1
ATOM 808 C C . GLY A 1 100 ? -14.094 19.091 19.580 1.00 85.06 100 GLY A C 1
ATOM 809 O O . GLY A 1 100 ? -14.253 18.027 20.162 1.00 85.06 100 GLY A O 1
ATOM 810 N N . SER A 1 101 ? -15.092 19.680 18.908 1.00 89.69 101 SER A N 1
ATOM 811 C CA . SER A 1 101 ? -16.451 19.115 18.894 1.00 89.69 101 SER A CA 1
ATOM 812 C C . SER A 1 101 ? -16.524 17.834 18.063 1.00 89.69 101 SER A C 1
ATOM 814 O O . SER A 1 101 ? -17.244 16.902 18.417 1.00 89.69 101 SER A O 1
ATOM 816 N N . GLN A 1 102 ? -15.792 17.773 16.946 1.00 86.88 102 GLN A N 1
ATOM 817 C CA . GLN A 1 102 ? -15.702 16.550 16.149 1.00 86.88 102 GLN A CA 1
ATOM 818 C C . GLN A 1 102 ? -14.888 15.480 16.860 1.00 86.88 102 GLN A C 1
ATOM 820 O O . GLN A 1 102 ? -15.306 14.325 16.847 1.00 86.88 102 GLN A O 1
ATOM 825 N N . LEU A 1 103 ? -13.768 15.859 17.481 1.00 87.69 103 LEU A N 1
ATOM 826 C CA . LEU A 1 103 ? -12.904 14.953 18.227 1.00 87.69 103 LEU A CA 1
ATOM 827 C C . LEU A 1 103 ? -13.658 14.287 19.384 1.00 87.69 103 LEU A C 1
ATOM 829 O O . LEU A 1 103 ? -13.618 13.063 19.503 1.00 87.69 103 LEU A O 1
ATOM 833 N N . ASP A 1 104 ? -14.402 15.071 20.168 1.00 90.69 104 ASP A N 1
ATOM 834 C CA . ASP A 1 104 ? -15.193 14.570 21.297 1.00 90.69 104 ASP A CA 1
ATOM 835 C C . ASP A 1 104 ? -16.312 13.613 20.845 1.00 90.69 104 ASP A C 1
ATOM 837 O O . ASP A 1 104 ? -16.686 12.700 21.577 1.00 90.69 104 ASP A O 1
ATOM 841 N N . ALA A 1 105 ? -16.810 13.762 19.612 1.00 91.94 105 ALA A N 1
ATOM 842 C CA . ALA A 1 105 ? -17.834 12.889 19.037 1.00 91.94 105 ALA A CA 1
ATOM 843 C C . ALA A 1 105 ? -17.283 11.579 18.431 1.00 91.94 105 ALA A C 1
ATOM 845 O O . ALA A 1 105 ? -18.068 10.682 18.107 1.00 91.94 105 ALA A O 1
ATOM 846 N N . VAL A 1 106 ? -15.962 11.444 18.232 1.00 90.00 106 VAL A N 1
ATOM 847 C CA . VAL A 1 106 ? -15.363 10.253 17.594 1.00 90.00 106 VAL A CA 1
ATOM 848 C C . VAL A 1 106 ? -15.649 8.963 18.372 1.00 90.00 106 VAL A C 1
ATOM 850 O O . VAL A 1 106 ? -16.091 8.005 17.732 1.00 90.00 106 VAL A O 1
ATOM 853 N N . PRO A 1 107 ? -15.443 8.889 19.705 1.00 89.38 107 PRO A N 1
ATOM 854 C CA . PRO A 1 107 ? -15.660 7.649 20.447 1.00 89.38 107 PRO A CA 1
ATOM 855 C C . PRO A 1 107 ? -17.107 7.160 20.358 1.00 89.38 107 PRO A C 1
ATOM 857 O O . PRO A 1 107 ? -17.340 5.985 20.088 1.00 89.38 107 PRO A O 1
ATOM 860 N N . GLU A 1 108 ? -18.083 8.061 20.509 1.00 90.94 108 GLU A N 1
ATOM 861 C CA . GLU A 1 108 ? -19.504 7.709 20.432 1.00 90.94 108 GLU A CA 1
ATOM 862 C C . GLU A 1 108 ? -19.878 7.180 19.046 1.00 90.94 108 GLU A C 1
ATOM 864 O O . GLU A 1 108 ? -20.486 6.116 18.938 1.00 90.94 108 GLU A O 1
ATOM 869 N N . ARG A 1 109 ? -19.443 7.862 17.978 1.00 90.62 109 ARG A N 1
ATOM 870 C CA . ARG A 1 109 ? -19.678 7.410 16.597 1.00 90.62 109 ARG A CA 1
ATOM 871 C C . ARG A 1 109 ? -19.022 6.067 16.309 1.00 90.62 109 ARG A C 1
ATOM 873 O O . ARG A 1 109 ? -19.611 5.240 15.618 1.00 90.62 109 ARG A O 1
ATOM 880 N N . TYR A 1 110 ? -17.811 5.848 16.817 1.00 90.69 110 TYR A N 1
ATOM 881 C CA . TYR A 1 110 ? -17.101 4.583 16.656 1.00 90.69 110 TYR A CA 1
ATOM 882 C C . TYR A 1 110 ? -17.861 3.433 17.329 1.00 90.69 110 TYR A C 1
ATOM 884 O O . TYR A 1 110 ? -18.128 2.413 16.692 1.00 90.69 110 TYR A O 1
ATOM 892 N N . LEU A 1 111 ? -18.270 3.624 18.587 1.00 90.00 111 LEU A N 1
ATOM 893 C CA . LEU A 1 111 ? -19.052 2.641 19.338 1.00 90.00 111 LEU A CA 1
ATOM 894 C C . LEU A 1 111 ? -20.436 2.406 18.728 1.00 90.00 111 LEU A C 1
ATOM 896 O O . LEU A 1 111 ? -20.935 1.288 18.775 1.00 90.00 111 LEU A O 1
ATOM 900 N N . GLU A 1 112 ? -21.066 3.430 18.153 1.00 93.12 112 GLU A N 1
ATOM 901 C CA . GLU A 1 112 ? -22.342 3.289 17.451 1.00 93.12 112 GLU A CA 1
ATOM 902 C C . GLU A 1 112 ? -22.182 2.475 16.163 1.00 93.12 112 GLU A C 1
ATOM 904 O O . GLU A 1 112 ? -22.897 1.493 15.964 1.00 93.12 112 GLU A O 1
ATOM 909 N N . MET A 1 113 ? -21.213 2.843 15.322 1.00 91.62 113 MET A N 1
ATOM 910 C CA . MET A 1 113 ? -20.975 2.211 14.024 1.00 91.62 113 MET A CA 1
ATOM 911 C C . MET A 1 113 ? -20.517 0.756 14.151 1.00 91.62 113 MET A C 1
ATOM 913 O O . MET A 1 113 ? -20.906 -0.082 13.341 1.00 91.62 113 MET A O 1
ATOM 917 N N . PHE A 1 114 ? -19.713 0.447 15.170 1.00 92.31 114 PHE A N 1
ATOM 918 C CA . PHE A 1 114 ? -19.138 -0.884 15.373 1.00 92.31 114 PHE A CA 1
ATOM 919 C C . PHE A 1 114 ? -19.667 -1.593 16.615 1.00 92.31 114 PHE A C 1
ATOM 921 O O . PHE A 1 114 ? -19.031 -2.528 17.102 1.00 92.31 114 PHE A O 1
ATOM 928 N N . ARG A 1 115 ? -20.853 -1.202 17.098 1.00 91.56 115 ARG A N 1
ATOM 929 C CA . ARG A 1 115 ? -21.490 -1.817 18.268 1.00 91.56 115 ARG A CA 1
ATOM 930 C C . ARG A 1 115 ? -21.526 -3.337 18.161 1.00 91.56 115 ARG A C 1
ATOM 932 O O . ARG A 1 115 ? -21.029 -4.019 19.045 1.00 91.56 115 ARG A O 1
ATOM 939 N N . GLU A 1 116 ? -22.093 -3.853 17.072 1.00 91.56 116 GLU A N 1
ATOM 940 C CA . GLU A 1 116 ? -22.265 -5.295 16.871 1.00 91.56 116 GLU A CA 1
ATOM 941 C C . GLU A 1 116 ? -20.920 -6.054 16.870 1.00 91.56 116 GLU A C 1
ATOM 943 O O . GLU A 1 116 ? -20.778 -6.979 17.674 1.00 91.56 116 GLU A O 1
ATOM 948 N N . PRO A 1 117 ? -19.901 -5.665 16.068 1.00 90.12 117 PRO A N 1
ATOM 949 C CA . PRO A 1 117 ? -18.571 -6.274 16.133 1.00 90.12 117 PRO A CA 1
ATOM 950 C C . PRO A 1 117 ? -17.910 -6.214 17.513 1.00 90.12 117 PRO A C 1
ATOM 952 O O . PRO A 1 117 ? -17.289 -7.189 17.934 1.00 90.12 117 PRO A O 1
ATOM 955 N N . LEU A 1 118 ? -18.026 -5.081 18.212 1.00 91.19 118 LEU A N 1
ATOM 956 C CA . LEU A 1 118 ? -17.399 -4.885 19.518 1.00 91.19 118 LEU A CA 1
ATOM 957 C C . LEU A 1 118 ? -18.076 -5.738 20.592 1.00 91.19 118 LEU A C 1
ATOM 959 O O . LEU A 1 118 ? -17.385 -6.428 21.336 1.00 91.19 118 LEU A O 1
ATOM 963 N N . THR A 1 119 ? -19.411 -5.762 20.636 1.00 92.12 119 THR A N 1
ATOM 964 C CA . THR A 1 119 ? -20.166 -6.623 21.556 1.00 92.12 119 THR A CA 1
ATOM 965 C C . THR A 1 119 ? -19.836 -8.094 21.314 1.00 92.12 119 THR A C 1
ATOM 967 O O . THR A 1 119 ? -19.498 -8.802 22.259 1.00 92.12 119 THR A O 1
ATOM 970 N N . ALA A 1 120 ? -19.821 -8.538 20.053 1.00 92.31 120 ALA A N 1
ATOM 971 C CA . ALA A 1 120 ? -19.445 -9.909 19.714 1.00 92.31 120 ALA A CA 1
ATOM 972 C C . ALA A 1 120 ? -17.997 -10.242 20.127 1.00 92.31 120 ALA A C 1
ATOM 974 O O . ALA A 1 120 ? -17.723 -11.347 20.601 1.00 92.31 120 ALA A O 1
ATOM 975 N N . GLY A 1 121 ? -17.067 -9.292 19.972 1.00 91.75 121 GLY A N 1
ATOM 976 C CA . GLY A 1 121 ? -15.679 -9.436 20.414 1.00 91.75 121 GLY A CA 1
ATOM 977 C C . GLY A 1 121 ? -15.557 -9.598 21.930 1.00 91.75 121 GLY A C 1
ATOM 978 O O . GLY A 1 121 ? -14.857 -10.499 22.399 1.00 91.75 121 GLY A O 1
ATOM 979 N N . VAL A 1 122 ? -16.279 -8.773 22.693 1.00 92.50 122 VAL A N 1
ATOM 980 C CA . VAL A 1 122 ? -16.299 -8.813 24.164 1.00 92.50 122 VAL A CA 1
ATOM 981 C C . VAL A 1 122 ? -16.905 -10.122 24.667 1.00 92.50 122 VAL A C 1
ATOM 983 O O . VAL A 1 122 ? -16.299 -10.787 25.504 1.00 92.50 122 VAL A O 1
ATOM 986 N N . GLU A 1 123 ? -18.042 -10.551 24.116 1.00 92.94 123 GLU A N 1
ATOM 987 C CA . GLU A 1 123 ? -18.685 -11.822 24.475 1.00 92.94 123 GLU A CA 1
ATOM 988 C C . GLU A 1 123 ? -17.782 -13.030 24.186 1.00 92.94 123 GLU A C 1
ATOM 990 O O . GLU A 1 123 ? -17.648 -13.940 25.011 1.00 92.94 123 GLU A O 1
ATOM 995 N N . ALA A 1 124 ? -17.123 -13.042 23.023 1.00 93.00 124 ALA A N 1
ATOM 996 C CA . ALA A 1 124 ? -16.200 -14.109 22.654 1.00 93.00 124 ALA A CA 1
ATOM 997 C C . ALA A 1 124 ? -14.988 -14.165 23.595 1.00 93.00 124 ALA A C 1
ATOM 999 O O . ALA A 1 124 ? -14.571 -15.257 23.998 1.00 93.00 124 ALA A O 1
ATOM 1000 N N . TYR A 1 125 ? -14.441 -13.005 23.971 1.00 93.50 125 TYR A N 1
ATOM 1001 C CA . TYR A 1 125 ? -13.331 -12.926 24.913 1.00 93.50 125 TYR A CA 1
ATOM 1002 C C . TYR A 1 125 ? -13.749 -13.373 26.317 1.00 93.50 125 TYR A C 1
ATOM 1004 O O . TYR A 1 125 ? -13.095 -14.256 26.874 1.00 93.50 125 TYR A O 1
ATOM 1012 N N . ALA A 1 126 ? -14.865 -12.861 26.845 1.00 93.31 126 ALA A N 1
ATOM 1013 C CA . ALA A 1 126 ? -15.423 -13.238 28.147 1.00 93.31 126 ALA A CA 1
ATOM 1014 C C . ALA A 1 126 ? -15.591 -14.761 28.267 1.00 93.31 126 ALA A C 1
ATOM 1016 O O . ALA A 1 126 ? -15.074 -15.395 29.192 1.00 93.31 126 ALA A O 1
ATOM 1017 N N . LYS A 1 127 ? -16.178 -15.383 27.237 1.00 94.06 127 LYS A N 1
ATOM 1018 C CA . LYS A 1 127 ? -16.322 -16.839 27.145 1.00 94.06 127 LYS A CA 1
ATOM 1019 C C . LYS A 1 127 ? -14.979 -17.574 27.138 1.00 94.06 127 LYS A C 1
ATOM 1021 O O . LYS A 1 127 ? -14.880 -18.663 27.701 1.00 94.06 127 LYS A O 1
ATOM 1026 N N . SER A 1 128 ? -13.950 -17.007 26.505 1.00 93.69 128 SER A N 1
ATOM 1027 C CA . SER A 1 128 ? -12.612 -17.612 26.444 1.00 93.69 128 SER A CA 1
ATOM 1028 C C . SER A 1 128 ? -11.898 -17.619 27.799 1.00 93.69 128 SER A C 1
ATOM 1030 O O . SER A 1 128 ? -11.155 -18.556 28.088 1.00 93.69 128 SER A O 1
ATOM 1032 N N . VAL A 1 129 ? -12.168 -16.619 28.643 1.00 93.69 129 VAL A N 1
ATOM 1033 C CA . VAL A 1 129 ? -11.605 -16.503 29.998 1.00 93.69 129 VAL A CA 1
ATOM 1034 C C . VAL A 1 129 ? -12.530 -17.068 31.083 1.00 93.69 129 VAL A C 1
ATOM 1036 O O . VAL A 1 129 ? -12.153 -17.091 32.252 1.00 93.69 129 VAL A O 1
ATOM 1039 N N . GLY A 1 130 ? -13.714 -17.566 30.707 1.00 92.81 130 GLY A N 1
ATOM 1040 C CA . GLY A 1 130 ? -14.691 -18.151 31.628 1.00 92.81 130 GLY A CA 1
ATOM 1041 C C . GLY A 1 130 ? -15.361 -17.131 32.553 1.00 92.81 130 GLY A C 1
ATOM 1042 O O . GLY A 1 130 ? -15.729 -17.491 33.669 1.00 92.81 130 GLY A O 1
ATOM 1043 N N . LYS A 1 131 ? -15.482 -15.877 32.106 1.00 93.38 131 LYS A N 1
ATOM 1044 C CA . LYS A 1 131 ? -16.142 -14.775 32.822 1.00 93.38 131 LYS A CA 1
ATOM 1045 C C . LYS A 1 131 ? -17.428 -14.367 32.105 1.00 93.38 131 LYS A C 1
ATOM 1047 O O . LYS A 1 131 ? -17.569 -14.621 30.908 1.00 93.38 131 LYS A O 1
ATOM 1052 N N . GLU A 1 132 ? -18.327 -13.694 32.816 1.00 91.06 132 GLU A N 1
ATOM 1053 C CA . GLU A 1 132 ? -19.399 -12.935 32.171 1.00 91.06 132 GLU A CA 1
ATOM 1054 C C . GLU A 1 132 ? -18.842 -11.609 31.614 1.00 91.06 132 GLU A C 1
ATOM 1056 O O . GLU A 1 132 ? -17.846 -11.098 32.137 1.00 91.06 132 GLU A O 1
ATOM 1061 N N . PRO A 1 133 ? -19.447 -11.022 30.563 1.00 88.62 133 PRO A N 1
ATOM 1062 C CA . PRO A 1 133 ? -18.984 -9.757 29.981 1.00 88.62 133 PRO A CA 1
ATOM 1063 C C . PRO A 1 133 ? -18.878 -8.602 30.989 1.00 88.62 133 PRO A C 1
ATOM 1065 O O . PRO A 1 133 ? -18.038 -7.723 30.835 1.00 88.62 133 PRO A O 1
ATOM 1068 N N . GLU A 1 134 ? -19.720 -8.622 32.022 1.00 90.69 134 GLU A N 1
ATOM 1069 C CA . GLU A 1 134 ? -19.799 -7.616 33.088 1.00 90.69 134 GLU A CA 1
ATOM 1070 C C . GLU A 1 134 ? -18.651 -7.727 34.109 1.00 90.69 134 GLU A C 1
ATOM 1072 O O . GLU A 1 134 ? -18.363 -6.761 34.811 1.00 90.69 134 GLU A O 1
ATOM 1077 N N . ASP A 1 135 ? -17.975 -8.881 34.167 1.00 92.75 135 ASP A N 1
ATOM 1078 C CA . ASP A 1 135 ? -16.877 -9.173 35.102 1.00 92.75 135 ASP A CA 1
ATOM 1079 C C . ASP A 1 135 ? -15.483 -8.911 34.496 1.00 92.75 135 ASP A C 1
ATOM 1081 O O . ASP A 1 135 ? -14.452 -9.214 35.113 1.00 92.75 135 ASP A O 1
ATOM 1085 N N . LEU A 1 136 ? -15.424 -8.408 33.259 1.00 91.75 136 LEU A N 1
ATOM 1086 C CA . LEU A 1 136 ? -14.168 -8.062 32.597 1.00 91.75 136 LEU A CA 1
ATOM 1087 C C . LEU A 1 136 ? -13.560 -6.795 33.202 1.00 91.75 136 LEU A C 1
ATOM 1089 O O . LEU A 1 136 ? -14.267 -5.836 33.505 1.00 91.75 136 LEU A O 1
ATOM 1093 N N . THR A 1 137 ? -12.234 -6.776 33.351 1.00 94.31 137 THR A N 1
ATOM 1094 C CA . THR A 1 137 ? -11.532 -5.558 33.783 1.00 94.31 137 THR A CA 1
ATOM 1095 C C . THR A 1 137 ? -11.412 -4.555 32.638 1.00 94.31 137 THR A C 1
ATOM 1097 O O . THR A 1 137 ? -11.464 -4.921 31.461 1.00 94.31 137 THR A O 1
ATOM 1100 N N . ASP A 1 138 ? -11.182 -3.284 32.971 1.00 93.25 138 ASP A N 1
ATOM 1101 C CA . ASP A 1 138 ? -10.981 -2.226 31.976 1.00 93.25 138 ASP A CA 1
ATOM 1102 C C . ASP A 1 138 ? -9.811 -2.542 31.024 1.00 93.25 138 ASP A C 1
ATOM 1104 O O . ASP A 1 138 ? -9.878 -2.249 29.829 1.00 93.25 138 ASP A O 1
ATOM 1108 N N . GLU A 1 139 ? -8.748 -3.191 31.515 1.00 93.25 139 GLU A N 1
ATOM 1109 C CA . GLU A 1 139 ? -7.623 -3.618 30.677 1.00 93.25 139 GLU A CA 1
ATOM 1110 C C . GLU A 1 139 ? -8.009 -4.733 29.699 1.00 93.25 139 GLU A C 1
ATOM 1112 O O . GLU A 1 139 ? -7.560 -4.726 28.551 1.00 93.25 139 GLU A O 1
ATOM 1117 N N . GLU A 1 140 ? -8.839 -5.684 30.135 1.00 91.88 140 GLU A N 1
ATOM 1118 C CA . GLU A 1 140 ? -9.347 -6.760 29.281 1.00 91.88 140 GLU A CA 1
ATOM 1119 C C . GLU A 1 140 ? -10.262 -6.196 28.186 1.00 91.88 140 GLU A C 1
ATOM 1121 O O . GLU A 1 140 ? -10.118 -6.554 27.016 1.00 91.88 140 GLU A O 1
ATOM 1126 N N . ILE A 1 141 ? -11.146 -5.261 28.541 1.00 91.25 141 ILE A N 1
ATOM 1127 C CA . ILE A 1 141 ? -12.030 -4.575 27.591 1.00 91.25 141 ILE A CA 1
ATOM 1128 C C . ILE A 1 141 ? -11.208 -3.766 26.582 1.00 91.25 141 ILE A C 1
ATOM 1130 O O . ILE A 1 141 ? -11.430 -3.888 25.377 1.00 91.25 141 ILE A O 1
ATOM 1134 N N . SER A 1 142 ? -10.226 -2.990 27.050 1.00 90.75 142 SER A N 1
ATOM 1135 C CA . SER A 1 142 ? -9.332 -2.206 26.189 1.00 90.75 142 SER A CA 1
ATOM 1136 C C . SER A 1 142 ? -8.584 -3.094 25.189 1.00 90.75 142 SER A C 1
ATOM 1138 O O . SER A 1 142 ? -8.581 -2.821 23.990 1.00 90.75 142 SER A O 1
ATOM 1140 N N . PHE A 1 143 ? -8.050 -4.233 25.647 1.00 91.50 143 PHE A N 1
ATOM 1141 C CA . PHE A 1 143 ? -7.391 -5.204 24.774 1.00 91.50 143 PHE A CA 1
ATOM 1142 C C . PHE A 1 143 ? -8.320 -5.736 23.673 1.00 91.50 143 PHE A C 1
ATOM 1144 O O . PHE A 1 143 ? -7.905 -5.858 22.518 1.00 91.50 143 PHE A O 1
ATOM 1151 N N . VAL A 1 144 ? -9.574 -6.056 24.010 1.00 91.38 144 VAL A N 1
ATOM 1152 C CA . VAL A 1 144 ? -10.564 -6.518 23.026 1.00 91.38 144 VAL A CA 1
ATOM 1153 C C . VAL A 1 144 ? -10.887 -5.415 22.022 1.00 91.38 144 VAL A C 1
ATOM 1155 O O . VAL A 1 144 ? -10.877 -5.676 20.819 1.00 91.38 144 VAL A O 1
ATOM 1158 N N . ILE A 1 145 ? -11.123 -4.188 22.495 1.00 89.94 145 ILE A N 1
ATOM 1159 C CA . ILE A 1 145 ? -11.411 -3.037 21.633 1.00 89.94 145 ILE A CA 1
ATOM 1160 C C . ILE A 1 145 ? -10.253 -2.793 20.667 1.00 89.94 145 ILE A C 1
ATOM 1162 O O . ILE A 1 145 ? -10.502 -2.654 19.471 1.00 89.94 145 ILE A O 1
ATOM 1166 N N . ASP A 1 146 ? -9.004 -2.805 21.134 1.00 90.06 146 ASP A N 1
ATOM 1167 C CA . ASP A 1 146 ? -7.825 -2.635 20.280 1.00 90.06 146 ASP A CA 1
ATOM 1168 C C . ASP A 1 146 ? -7.779 -3.705 19.180 1.00 90.06 146 ASP A C 1
ATOM 1170 O O . ASP A 1 146 ? -7.608 -3.390 18.002 1.00 90.06 146 ASP A O 1
ATOM 1174 N N . LYS A 1 147 ? -8.023 -4.976 19.529 1.00 91.56 147 LYS A N 1
ATOM 1175 C CA . LYS A 1 147 ? -8.035 -6.076 18.551 1.00 91.56 147 LYS A CA 1
ATOM 1176 C C . LYS A 1 147 ? -9.165 -5.971 17.537 1.00 91.56 147 LYS A C 1
ATOM 1178 O O . LYS A 1 147 ? -8.943 -6.229 16.354 1.00 91.56 147 LYS A O 1
ATOM 1183 N N . CYS A 1 148 ? -10.358 -5.588 17.977 1.00 89.81 148 CYS A N 1
ATOM 1184 C CA . CYS A 1 148 ? -11.471 -5.318 17.075 1.00 89.81 148 CYS A CA 1
ATOM 1185 C C . CYS A 1 148 ? -11.155 -4.136 16.153 1.00 89.81 148 CYS A C 1
ATOM 1187 O O . CYS A 1 148 ? -11.409 -4.218 14.955 1.00 89.81 148 CYS A O 1
ATOM 1189 N N . THR A 1 149 ? -10.552 -3.074 16.687 1.00 89.56 149 THR A N 1
ATOM 1190 C CA . THR A 1 149 ? -10.169 -1.874 15.934 1.00 89.56 149 THR A CA 1
ATOM 1191 C C . THR A 1 149 ? -9.131 -2.194 14.862 1.00 89.56 149 THR A C 1
ATOM 1193 O O . THR A 1 149 ? -9.288 -1.766 13.719 1.00 89.56 149 THR A O 1
ATOM 1196 N N . ASP A 1 150 ? -8.113 -2.996 15.189 1.00 89.94 150 ASP A N 1
ATOM 1197 C CA . ASP A 1 150 ? -7.117 -3.469 14.222 1.00 89.94 150 ASP A CA 1
ATOM 1198 C C . ASP A 1 150 ? -7.788 -4.231 13.062 1.00 89.94 150 ASP A C 1
ATOM 1200 O O . ASP A 1 150 ? -7.531 -3.940 11.892 1.00 89.94 150 ASP A O 1
ATOM 1204 N N . ALA A 1 151 ? -8.697 -5.163 13.374 1.00 90.94 151 ALA A N 1
ATOM 1205 C CA . ALA A 1 151 ? -9.406 -5.961 12.370 1.00 90.94 151 ALA A CA 1
ATOM 1206 C C . ALA A 1 151 ? -10.351 -5.118 11.496 1.00 90.94 151 ALA A C 1
ATOM 1208 O O . ALA A 1 151 ? -10.416 -5.305 10.280 1.00 90.94 151 ALA A O 1
ATOM 1209 N N . ILE A 1 152 ? -11.064 -4.165 12.103 1.00 90.38 152 ILE A N 1
ATOM 1210 C CA . ILE A 1 152 ? -11.927 -3.217 11.392 1.00 90.38 152 ILE A CA 1
ATOM 1211 C C . ILE A 1 152 ? -11.091 -2.366 10.433 1.00 90.38 152 ILE A C 1
ATOM 1213 O O . ILE A 1 152 ? -11.440 -2.246 9.260 1.00 90.38 152 ILE A O 1
ATOM 1217 N N . ASN A 1 153 ? -9.973 -1.805 10.899 1.00 91.19 153 ASN A N 1
ATOM 1218 C CA . ASN A 1 153 ? -9.087 -0.992 10.067 1.00 91.19 153 ASN A CA 1
ATOM 1219 C C . ASN A 1 153 ? -8.498 -1.796 8.903 1.00 91.19 153 ASN A C 1
ATOM 1221 O O . ASN A 1 153 ? -8.426 -1.285 7.783 1.00 91.19 153 ASN A O 1
ATOM 1225 N N . GLU A 1 154 ? -8.104 -3.051 9.143 1.00 91.25 154 GLU A N 1
ATOM 1226 C CA . GLU A 1 154 ? -7.629 -3.947 8.089 1.00 91.25 154 GLU A CA 1
ATOM 1227 C C . GLU A 1 154 ? -8.690 -4.120 6.995 1.00 91.25 154 GLU A C 1
ATOM 1229 O O . GLU A 1 154 ? -8.399 -3.879 5.820 1.00 91.25 154 GLU A O 1
ATOM 1234 N N . GLU A 1 155 ? -9.929 -4.446 7.374 1.00 90.88 155 GLU A N 1
ATOM 1235 C CA . GLU A 1 155 ? -11.010 -4.686 6.417 1.00 90.88 155 GLU A CA 1
ATOM 1236 C C . GLU A 1 155 ? -11.462 -3.400 5.706 1.00 90.88 155 GLU A C 1
ATOM 1238 O O . GLU A 1 155 ? -11.666 -3.416 4.494 1.00 90.88 155 GLU A O 1
ATOM 1243 N N . LEU A 1 156 ? -11.544 -2.257 6.399 1.00 90.75 156 LEU A N 1
ATOM 1244 C CA . LEU A 1 156 ? -11.885 -0.968 5.779 1.00 90.75 156 LEU A CA 1
ATOM 1245 C C . LEU A 1 156 ? -10.871 -0.568 4.703 1.00 90.75 156 LEU A C 1
ATOM 1247 O O . LEU A 1 156 ? -11.254 -0.175 3.597 1.00 90.75 156 LEU A O 1
ATOM 1251 N N . ILE A 1 157 ? -9.575 -0.697 5.000 1.00 91.81 157 ILE A N 1
ATOM 1252 C CA . ILE A 1 157 ? -8.513 -0.404 4.034 1.00 91.81 157 ILE A CA 1
ATOM 1253 C C . ILE A 1 157 ? -8.576 -1.376 2.859 1.00 91.81 157 ILE A C 1
ATOM 1255 O O . ILE A 1 157 ? -8.457 -0.964 1.706 1.00 91.81 157 ILE A O 1
ATOM 1259 N N . LYS A 1 158 ? -8.830 -2.657 3.115 1.00 90.06 158 LYS A N 1
ATOM 1260 C CA . LYS A 1 158 ? -8.986 -3.659 2.062 1.00 90.06 158 LYS A CA 1
ATOM 1261 C C . LYS A 1 158 ? -10.179 -3.371 1.149 1.00 90.06 158 LYS A C 1
ATOM 1263 O O . LYS A 1 158 ? -10.036 -3.447 -0.072 1.00 90.06 158 LYS A O 1
ATOM 1268 N N . VAL A 1 159 ? -11.332 -3.005 1.710 1.00 88.75 159 VAL A N 1
ATOM 1269 C CA . VAL A 1 159 ? -12.527 -2.606 0.948 1.00 88.75 159 VAL A CA 1
ATOM 1270 C C . VAL A 1 159 ? -12.228 -1.377 0.094 1.00 88.75 159 VAL A C 1
ATOM 1272 O O . VAL A 1 159 ? -12.569 -1.367 -1.089 1.00 88.75 159 VAL A O 1
ATOM 1275 N N . LEU A 1 160 ? -11.525 -0.382 0.642 1.00 90.75 160 LEU A N 1
ATOM 1276 C CA . LEU A 1 160 ? -11.072 0.784 -0.117 1.00 90.75 160 LEU A CA 1
ATOM 1277 C C . LEU A 1 160 ? -10.163 0.379 -1.291 1.00 90.75 160 LEU A C 1
ATOM 1279 O O . LEU A 1 160 ? -10.392 0.808 -2.420 1.00 90.75 160 LEU A O 1
ATOM 1283 N N . MET A 1 161 ? -9.180 -0.494 -1.059 1.00 89.75 161 MET A N 1
ATOM 1284 C CA . MET A 1 161 ? -8.273 -0.991 -2.102 1.00 89.75 161 MET A CA 1
ATOM 1285 C C . MET A 1 161 ? -9.009 -1.746 -3.216 1.00 89.75 161 MET A C 1
ATOM 1287 O O . MET A 1 161 ? -8.665 -1.603 -4.391 1.00 89.75 161 MET A O 1
ATOM 1291 N N . ILE A 1 162 ? -10.019 -2.547 -2.868 1.00 84.75 162 ILE A N 1
ATOM 1292 C CA . ILE A 1 162 ? -10.875 -3.240 -3.842 1.00 84.75 162 ILE A CA 1
ATOM 1293 C C . ILE A 1 162 ? -11.713 -2.223 -4.623 1.00 84.75 162 ILE A C 1
ATOM 1295 O O . ILE A 1 162 ? -11.771 -2.298 -5.849 1.00 84.75 162 ILE A O 1
ATOM 1299 N N . GLY A 1 163 ? -12.311 -1.242 -3.941 1.00 84.00 163 GLY A N 1
ATOM 1300 C CA . GLY A 1 163 ? -13.079 -0.167 -4.574 1.00 84.00 163 GLY A CA 1
ATOM 1301 C C . GLY A 1 163 ? -12.249 0.654 -5.565 1.00 84.00 163 GLY A C 1
ATOM 1302 O O . GLY A 1 163 ? -12.739 1.024 -6.629 1.00 84.00 163 GLY A O 1
ATOM 1303 N N . GLN A 1 164 ? -10.967 0.864 -5.262 1.00 89.19 164 GLN A N 1
ATOM 1304 C CA . GLN A 1 164 ? -9.996 1.517 -6.144 1.00 89.19 164 GLN A CA 1
ATOM 1305 C C . GLN A 1 164 ? -9.370 0.589 -7.196 1.00 89.19 164 GLN A C 1
ATOM 1307 O O . GLN A 1 164 ? -8.511 1.027 -7.963 1.00 89.19 164 GLN A O 1
ATOM 1312 N N . GLN A 1 165 ? -9.762 -0.687 -7.241 1.00 90.69 165 GLN A N 1
ATOM 1313 C CA . GLN A 1 165 ? -9.234 -1.676 -8.184 1.00 90.69 165 GLN A CA 1
ATOM 1314 C C . GLN A 1 165 ? -7.703 -1.811 -8.110 1.00 90.69 165 GLN A C 1
ATOM 1316 O O . GLN A 1 165 ? -7.002 -1.898 -9.125 1.00 90.69 165 GLN A O 1
ATOM 1321 N N . VAL A 1 166 ? -7.143 -1.785 -6.895 1.00 91.19 166 VAL A N 1
ATOM 1322 C CA . VAL A 1 166 ? -5.698 -1.944 -6.665 1.00 91.19 166 VAL A CA 1
ATOM 1323 C C . VAL A 1 166 ? -5.156 -3.258 -7.258 1.00 91.19 166 VAL A C 1
ATOM 1325 O O . VAL A 1 166 ? -4.104 -3.201 -7.907 1.00 91.19 166 VAL A O 1
ATOM 1328 N N . PRO A 1 167 ? -5.822 -4.424 -7.111 1.00 90.06 167 PRO A N 1
ATOM 1329 C CA . PRO A 1 167 ? -5.359 -5.680 -7.711 1.00 90.06 167 PRO A CA 1
ATOM 1330 C C . PRO A 1 167 ? -5.271 -5.623 -9.239 1.00 90.06 167 PRO A C 1
ATOM 1332 O O . PRO A 1 167 ? -4.264 -6.024 -9.830 1.00 90.06 167 PRO A O 1
ATOM 1335 N N . GLU A 1 168 ? -6.298 -5.086 -9.891 1.00 89.06 168 GLU A N 1
ATOM 1336 C CA . GLU A 1 168 ? -6.385 -4.949 -11.341 1.00 89.06 168 GLU A CA 1
ATOM 1337 C C . GLU A 1 168 ? -5.343 -3.955 -11.847 1.00 89.06 168 GLU A C 1
ATOM 1339 O O . GLU A 1 168 ? -4.610 -4.251 -12.795 1.00 89.06 168 GLU A O 1
ATOM 1344 N N . THR A 1 169 ? -5.220 -2.814 -11.165 1.00 89.75 169 THR A N 1
ATOM 1345 C CA . THR A 1 169 ? -4.217 -1.784 -11.448 1.00 89.75 169 THR A CA 1
ATOM 1346 C C . THR A 1 169 ? -2.812 -2.367 -11.365 1.00 89.75 169 THR A C 1
ATOM 1348 O O . THR A 1 169 ? -2.013 -2.180 -12.283 1.00 89.75 169 THR A O 1
ATOM 1351 N N . PHE A 1 170 ? -2.519 -3.140 -10.316 1.00 91.69 170 PHE A N 1
ATOM 1352 C CA . PHE A 1 170 ? -1.240 -3.830 -10.169 1.00 91.69 170 PHE A CA 1
ATOM 1353 C C . PHE A 1 170 ? -1.009 -4.868 -11.276 1.00 91.69 170 PHE A C 1
ATOM 1355 O O . PHE A 1 170 ? 0.093 -4.995 -11.817 1.00 91.69 170 PHE A O 1
ATOM 1362 N N . GLY A 1 171 ? -2.047 -5.629 -11.631 1.00 88.56 171 GLY A N 1
ATOM 1363 C CA . GLY A 1 171 ? -1.989 -6.635 -12.687 1.00 88.56 171 GLY A CA 1
ATOM 1364 C C . GLY A 1 171 ? -1.754 -6.030 -14.073 1.00 88.56 171 GLY A C 1
ATOM 1365 O O . GLY A 1 171 ? -1.055 -6.618 -14.902 1.00 88.56 171 GLY A O 1
ATOM 1366 N N . VAL A 1 172 ? -2.313 -4.851 -14.352 1.00 88.12 172 VAL A N 1
ATOM 1367 C CA . VAL A 1 172 ? -2.022 -4.083 -15.570 1.00 88.12 172 VAL A CA 1
ATOM 1368 C C . VAL A 1 172 ? -0.604 -3.524 -15.506 1.00 88.12 172 VAL A C 1
ATOM 1370 O O . VAL A 1 172 ? 0.186 -3.845 -16.393 1.00 88.12 172 VAL A O 1
ATOM 1373 N N . SER A 1 173 ? -0.239 -2.789 -14.449 1.00 87.69 173 SER A N 1
ATOM 1374 C CA . SER A 1 173 ? 1.085 -2.156 -14.333 1.00 87.69 173 SER A CA 1
ATOM 1375 C C . SER A 1 173 ? 2.227 -3.172 -14.410 1.00 87.69 173 SER A C 1
ATOM 1377 O O . SER A 1 173 ? 3.245 -2.917 -15.040 1.00 87.69 173 SER A O 1
ATOM 1379 N N . SER A 1 174 ? 2.035 -4.381 -13.880 1.00 86.31 174 SER A N 1
ATOM 1380 C CA . SER A 1 174 ? 3.019 -5.467 -13.977 1.00 86.31 174 SER A CA 1
ATOM 1381 C C . SER A 1 174 ? 3.188 -6.026 -15.397 1.00 86.31 174 SER A C 1
ATOM 1383 O O . SER A 1 174 ? 4.252 -6.549 -15.734 1.00 86.31 174 SER A O 1
ATOM 1385 N N . ARG A 1 175 ? 2.147 -5.964 -16.239 1.00 85.44 175 ARG A N 1
ATOM 1386 C CA . ARG A 1 175 ? 2.188 -6.453 -17.629 1.00 85.44 175 ARG A CA 1
ATOM 1387 C C . ARG A 1 175 ? 2.835 -5.446 -18.569 1.00 85.44 175 ARG A C 1
ATOM 1389 O O . ARG A 1 175 ? 3.609 -5.857 -19.432 1.00 85.44 175 ARG A O 1
ATOM 1396 N N . ILE A 1 176 ? 2.526 -4.166 -18.379 1.00 86.38 176 ILE A N 1
ATOM 1397 C CA . ILE A 1 176 ? 3.017 -3.046 -19.194 1.00 86.38 176 ILE A CA 1
ATOM 1398 C C . ILE A 1 176 ? 4.084 -2.221 -18.465 1.00 86.38 176 ILE A C 1
ATOM 1400 O O . ILE A 1 176 ? 4.191 -1.020 -18.689 1.00 86.38 176 ILE A O 1
ATOM 1404 N N . ALA A 1 177 ? 4.857 -2.866 -17.588 1.00 86.56 177 ALA A N 1
ATOM 1405 C CA . ALA A 1 177 ? 5.857 -2.191 -16.772 1.00 86.56 177 ALA A CA 1
ATOM 1406 C C . ALA A 1 177 ? 6.873 -1.438 -17.641 1.00 86.56 177 ALA A C 1
ATOM 1408 O O . ALA A 1 177 ? 7.365 -1.964 -18.644 1.00 86.56 177 ALA A O 1
ATOM 1409 N N . ALA A 1 178 ? 7.213 -0.227 -17.220 1.00 86.69 178 ALA A N 1
ATOM 1410 C CA . ALA A 1 178 ? 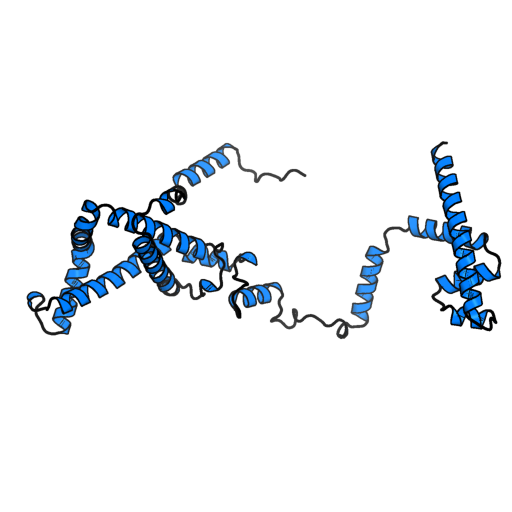8.227 0.613 -17.828 1.00 86.69 178 ALA A CA 1
ATOM 1411 C C . ALA A 1 178 ? 9.481 0.675 -16.949 1.00 86.69 178 ALA A C 1
ATOM 1413 O O . ALA A 1 178 ? 9.460 0.436 -15.742 1.00 86.69 178 ALA A O 1
ATOM 1414 N N . HIS A 1 179 ? 10.613 1.046 -17.549 1.00 86.00 179 HIS A N 1
ATOM 1415 C CA . HIS A 1 179 ? 11.878 1.155 -16.818 1.00 86.00 179 HIS A CA 1
ATOM 1416 C C . HIS A 1 179 ? 11.831 2.195 -15.674 1.00 86.00 179 HIS A C 1
ATOM 1418 O O . HIS A 1 179 ? 12.571 2.080 -14.697 1.00 86.00 179 HIS A O 1
ATOM 1424 N N . GLU A 1 180 ? 10.963 3.202 -15.783 1.00 86.69 180 GLU A N 1
ATOM 1425 C CA . GLU A 1 180 ? 10.754 4.268 -14.791 1.00 86.69 180 GLU A CA 1
ATOM 1426 C C . GLU A 1 180 ? 9.881 3.867 -13.592 1.00 86.69 180 GLU A C 1
ATOM 1428 O O . GLU A 1 180 ? 9.905 4.540 -12.558 1.00 86.69 180 GLU A O 1
ATOM 1433 N N . ASP A 1 181 ? 9.182 2.734 -13.674 1.00 88.00 181 ASP A N 1
ATOM 1434 C CA . ASP A 1 181 ? 8.355 2.228 -12.576 1.00 88.00 181 ASP A CA 1
ATOM 1435 C C . ASP A 1 181 ? 9.190 1.706 -11.406 1.00 88.00 181 ASP A C 1
ATOM 1437 O O . ASP A 1 181 ? 8.696 1.588 -10.284 1.00 88.00 181 ASP A O 1
ATOM 1441 N N . PHE A 1 182 ? 10.466 1.393 -11.639 1.00 91.75 182 PHE A N 1
ATOM 1442 C CA . PHE A 1 182 ? 11.322 0.713 -10.675 1.00 91.75 182 PHE A CA 1
ATOM 1443 C C . PHE A 1 182 ? 12.294 1.652 -9.965 1.00 91.75 182 PHE A C 1
ATOM 1445 O O . PHE A 1 182 ? 12.956 2.503 -10.562 1.00 91.75 182 PHE A O 1
ATOM 1452 N N . ASN A 1 183 ? 12.442 1.445 -8.660 1.00 89.56 183 ASN A N 1
ATOM 1453 C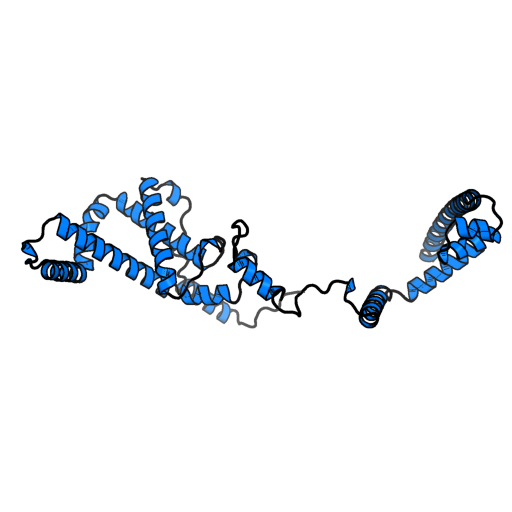 CA . ASN A 1 183 ? 13.395 2.172 -7.840 1.00 89.56 183 ASN A CA 1
ATOM 1454 C C . ASN A 1 183 ? 14.830 1.706 -8.134 1.00 89.56 183 ASN A C 1
ATOM 1456 O O . ASN A 1 183 ? 15.245 0.631 -7.692 1.00 89.56 183 ASN A O 1
ATOM 1460 N N . LYS A 1 184 ? 15.586 2.534 -8.864 1.00 88.06 184 LYS A N 1
ATOM 1461 C CA . LYS A 1 184 ? 16.981 2.265 -9.259 1.00 88.06 184 LYS A CA 1
ATOM 1462 C C . LYS A 1 184 ? 17.981 2.459 -8.120 1.00 88.06 184 LYS A C 1
ATOM 1464 O O . LYS A 1 184 ? 19.081 1.924 -8.180 1.00 88.06 184 LYS A O 1
ATOM 1469 N N . SER A 1 185 ? 17.607 3.212 -7.088 1.00 86.38 185 SER A N 1
ATOM 1470 C CA . SER A 1 185 ? 18.472 3.484 -5.939 1.00 86.38 185 SER A CA 1
ATOM 1471 C C . SER A 1 185 ? 18.523 2.323 -4.947 1.00 86.38 185 SER A C 1
ATOM 1473 O O . SER A 1 185 ? 19.353 2.348 -4.046 1.00 86.38 185 SER A O 1
ATOM 1475 N N . LEU A 1 186 ? 17.639 1.324 -5.079 1.00 84.00 186 LEU A N 1
ATOM 1476 C CA . LEU A 1 186 ? 17.580 0.174 -4.181 1.00 84.00 186 LEU A CA 1
ATOM 1477 C C . LEU A 1 186 ? 18.525 -0.942 -4.668 1.00 84.00 186 LEU A C 1
ATOM 1479 O O . LEU A 1 186 ? 18.249 -1.557 -5.705 1.00 84.00 186 LEU A O 1
ATOM 1483 N N . PRO A 1 187 ? 19.609 -1.253 -3.932 1.00 80.25 187 PRO A N 1
ATOM 1484 C CA . PRO A 1 187 ? 20.478 -2.372 -4.275 1.00 80.25 187 PRO A CA 1
ATOM 1485 C C . PRO A 1 187 ? 19.693 -3.686 -4.222 1.00 80.25 187 PRO A C 1
ATOM 1487 O O . PRO A 1 187 ? 18.905 -3.907 -3.303 1.00 80.25 187 PRO A O 1
ATOM 1490 N N . GLY A 1 188 ? 19.898 -4.567 -5.204 1.00 81.88 188 GLY A N 1
ATOM 1491 C CA . GLY A 1 188 ? 19.229 -5.873 -5.229 1.00 81.88 188 GLY A CA 1
ATOM 1492 C C . GLY A 1 188 ? 17.726 -5.811 -5.531 1.00 81.88 188 GLY A C 1
ATOM 1493 O O . GLY A 1 188 ? 16.975 -6.678 -5.088 1.00 81.88 188 GLY A O 1
ATOM 1494 N N . ASN A 1 189 ? 17.266 -4.803 -6.279 1.00 89.06 189 ASN A N 1
ATOM 1495 C CA . ASN A 1 189 ? 15.888 -4.745 -6.765 1.00 89.06 189 ASN A CA 1
ATOM 1496 C C . ASN A 1 189 ? 15.610 -5.883 -7.769 1.00 89.06 189 ASN A C 1
ATOM 1498 O O . ASN A 1 189 ? 15.803 -5.740 -8.978 1.00 89.06 189 ASN A O 1
ATOM 1502 N N . TYR A 1 190 ? 15.147 -7.027 -7.262 1.00 87.56 190 TYR A N 1
ATOM 1503 C CA . TYR A 1 190 ? 14.854 -8.205 -8.078 1.00 87.56 190 TYR A CA 1
ATOM 1504 C C . TYR A 1 190 ? 13.746 -7.973 -9.106 1.00 87.56 190 TYR A C 1
ATOM 1506 O O . TYR A 1 190 ? 13.757 -8.627 -10.146 1.00 87.56 190 TYR A O 1
ATOM 1514 N N . ASP A 1 191 ? 12.807 -7.057 -8.857 1.00 88.94 191 ASP A N 1
ATOM 1515 C CA . ASP A 1 191 ? 11.753 -6.738 -9.822 1.00 88.94 191 ASP A CA 1
ATOM 1516 C C . ASP A 1 191 ? 12.322 -5.989 -11.031 1.00 88.94 191 ASP A C 1
ATOM 1518 O O . ASP A 1 191 ? 12.046 -6.380 -12.165 1.00 88.94 191 ASP A O 1
ATOM 1522 N N . LEU A 1 192 ? 13.223 -5.026 -10.805 1.00 89.56 192 LEU A N 1
ATOM 1523 C CA . LEU A 1 192 ? 13.981 -4.361 -11.871 1.00 89.56 192 LEU A CA 1
ATOM 1524 C C . LEU A 1 192 ? 14.869 -5.348 -12.643 1.00 89.56 192 LEU A C 1
ATOM 1526 O O . LEU A 1 192 ? 14.887 -5.350 -13.873 1.00 89.56 192 LEU A O 1
ATOM 1530 N N . ILE A 1 193 ? 15.589 -6.217 -11.928 1.00 87.12 193 ILE A N 1
ATOM 1531 C CA . ILE A 1 193 ? 16.452 -7.238 -12.541 1.00 87.12 193 ILE A CA 1
ATOM 1532 C C . ILE A 1 193 ? 15.619 -8.196 -13.399 1.00 87.12 193 ILE A C 1
ATOM 1534 O O . ILE A 1 193 ? 15.998 -8.524 -14.522 1.00 87.12 193 ILE A O 1
ATOM 1538 N N . ASN A 1 194 ? 14.474 -8.659 -12.896 1.00 87.06 194 ASN A N 1
ATOM 1539 C CA . ASN A 1 194 ? 13.587 -9.545 -13.645 1.00 87.06 194 ASN A CA 1
ATOM 1540 C C . ASN A 1 194 ? 12.961 -8.840 -14.853 1.00 87.06 194 ASN A C 1
ATOM 1542 O O . ASN A 1 194 ? 12.875 -9.457 -15.913 1.00 87.06 194 ASN A O 1
ATOM 1546 N N . PHE A 1 195 ? 12.580 -7.568 -14.718 1.00 89.62 195 PHE A N 1
ATOM 1547 C CA . PHE A 1 195 ? 12.113 -6.744 -15.830 1.00 89.62 195 PHE A CA 1
ATOM 1548 C C . PHE A 1 195 ? 13.166 -6.653 -16.942 1.00 89.62 195 PHE A C 1
ATOM 1550 O O . PHE A 1 195 ? 12.874 -6.996 -18.088 1.00 89.62 195 PHE A O 1
ATOM 1557 N N . HIS A 1 196 ? 14.409 -6.294 -16.602 1.00 86.38 196 HIS A N 1
ATOM 1558 C CA . HIS A 1 196 ? 15.497 -6.238 -17.577 1.00 86.38 196 HIS A CA 1
ATOM 1559 C C . HIS A 1 196 ? 15.758 -7.594 -18.222 1.00 86.38 196 HIS A C 1
ATOM 1561 O O . HIS A 1 196 ? 15.781 -7.671 -19.440 1.00 86.38 196 HIS A O 1
ATOM 1567 N N . ASN A 1 197 ? 15.852 -8.668 -17.436 1.00 84.88 197 ASN A N 1
ATOM 1568 C CA . ASN A 1 197 ? 16.072 -10.015 -17.966 1.00 84.88 197 ASN A CA 1
ATOM 1569 C C . ASN A 1 197 ? 14.971 -10.478 -18.930 1.00 84.88 197 ASN A C 1
ATOM 1571 O O . ASN A 1 197 ? 15.256 -11.228 -19.861 1.00 84.88 197 ASN A O 1
ATOM 1575 N N . LYS A 1 198 ? 13.717 -10.066 -18.696 1.00 82.00 198 LYS A N 1
ATOM 1576 C CA . LYS A 1 198 ? 12.596 -10.348 -19.601 1.00 82.00 198 LYS A CA 1
ATOM 1577 C C . LYS A 1 198 ? 12.763 -9.607 -20.926 1.00 82.00 198 LYS A C 1
ATOM 1579 O O . LYS A 1 198 ? 12.467 -10.182 -21.964 1.00 82.00 198 LYS A O 1
ATOM 1584 N N . TRP A 1 199 ? 13.233 -8.362 -20.881 1.00 77.56 199 TRP A N 1
ATOM 1585 C CA . TRP A 1 199 ? 13.442 -7.536 -22.069 1.00 77.56 199 TRP A CA 1
ATOM 1586 C C . TRP A 1 199 ? 14.681 -7.945 -22.873 1.00 77.56 199 TRP A C 1
ATOM 1588 O O . TRP A 1 199 ? 14.638 -8.022 -24.093 1.00 77.56 199 TRP A O 1
ATOM 1598 N N . THR A 1 200 ? 15.788 -8.232 -22.193 1.00 73.12 200 THR A N 1
ATOM 1599 C CA . THR A 1 200 ? 17.076 -8.554 -22.821 1.00 73.12 200 THR A CA 1
ATOM 1600 C C . THR A 1 200 ? 17.245 -10.041 -23.122 1.00 73.12 200 THR A C 1
ATOM 1602 O O . THR A 1 200 ? 18.279 -10.443 -23.641 1.00 73.12 200 THR A O 1
ATOM 1605 N N . HIS A 1 201 ? 16.267 -10.881 -22.758 1.00 68.12 201 HIS A N 1
ATOM 1606 C CA . HIS A 1 201 ? 16.333 -12.342 -22.859 1.00 68.12 201 HIS A CA 1
ATOM 1607 C C . HIS A 1 201 ? 17.575 -12.979 -22.200 1.00 68.12 201 HIS A C 1
ATOM 1609 O O . HIS A 1 201 ? 17.856 -14.157 -22.434 1.00 68.12 201 HIS A O 1
ATOM 1615 N N . CYS A 1 202 ? 18.274 -12.259 -21.311 1.00 57.50 202 CYS A N 1
ATOM 1616 C CA . CYS A 1 202 ? 19.570 -12.657 -20.742 1.00 57.50 202 CYS A CA 1
ATOM 1617 C C . CYS A 1 202 ? 19.550 -13.951 -19.908 1.00 57.50 202 CYS A C 1
ATOM 1619 O O . CYS A 1 202 ? 20.606 -14.469 -19.560 1.00 57.50 202 CYS A O 1
ATOM 1621 N N . LYS A 1 203 ? 18.370 -14.496 -19.576 1.00 58.00 203 LYS A N 1
ATOM 1622 C CA . LYS A 1 203 ? 18.225 -15.805 -18.907 1.00 58.00 203 LYS A CA 1
ATOM 1623 C C . LYS A 1 203 ? 18.114 -16.993 -19.871 1.00 58.00 203 LYS A C 1
ATOM 1625 O O . LYS A 1 203 ? 18.115 -18.134 -19.421 1.00 58.00 203 LYS A O 1
ATOM 1630 N N . THR A 1 204 ? 17.987 -16.752 -21.173 1.00 56.22 204 THR A N 1
ATOM 1631 C CA . THR A 1 204 ? 17.916 -17.808 -22.193 1.00 56.22 204 THR A CA 1
ATOM 1632 C C . THR A 1 204 ? 19.248 -17.909 -22.928 1.00 56.22 204 THR A C 1
ATOM 1634 O O . THR A 1 204 ? 19.905 -16.893 -23.130 1.00 56.22 204 THR A O 1
ATOM 1637 N N . LYS A 1 205 ? 19.640 -19.113 -23.377 1.00 56.06 205 LYS A N 1
ATOM 1638 C CA . LYS A 1 205 ? 20.845 -19.312 -24.214 1.00 56.06 205 LYS A CA 1
ATOM 1639 C C . LYS A 1 205 ? 20.882 -18.397 -25.452 1.00 56.06 205 LYS A C 1
ATOM 1641 O O . LYS A 1 205 ? 21.962 -18.096 -25.928 1.00 56.06 205 LYS A O 1
ATOM 1646 N N . LEU A 1 206 ? 19.719 -17.950 -25.935 1.00 54.09 206 LEU A N 1
ATOM 1647 C CA . LEU A 1 206 ? 19.556 -17.051 -27.084 1.00 54.09 206 LEU A CA 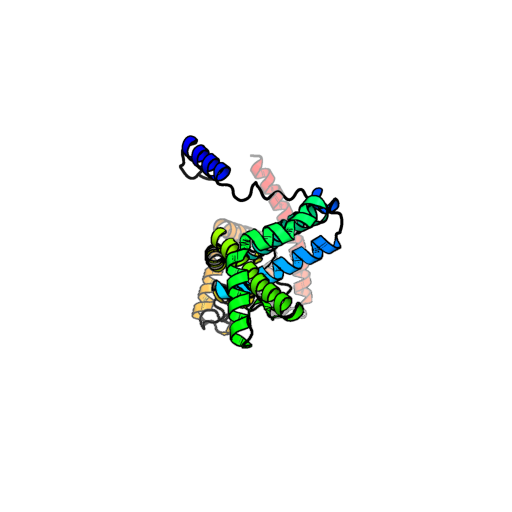1
ATOM 1648 C C . LEU A 1 206 ? 19.773 -15.559 -26.760 1.00 54.09 206 LEU A C 1
ATOM 1650 O O . LEU A 1 206 ? 19.913 -14.765 -27.679 1.00 54.09 206 LEU A O 1
ATOM 1654 N N . GLY A 1 207 ? 19.764 -15.169 -25.480 1.00 47.47 207 GLY A N 1
ATOM 1655 C CA . GLY A 1 207 ? 19.998 -13.788 -25.031 1.00 47.47 207 GLY A CA 1
ATOM 1656 C C . GLY A 1 207 ? 21.280 -13.613 -24.215 1.00 47.47 207 GLY A C 1
ATOM 1657 O O . GLY A 1 207 ? 21.513 -12.537 -23.660 1.00 47.47 207 GLY A O 1
ATOM 1658 N N . ALA A 1 208 ? 22.108 -14.659 -24.113 1.00 56.91 208 ALA A N 1
ATOM 1659 C CA . ALA A 1 208 ? 23.506 -14.472 -23.754 1.00 56.91 208 ALA A CA 1
ATOM 1660 C C . ALA A 1 208 ? 24.143 -13.612 -24.860 1.00 56.91 208 ALA A C 1
ATOM 1662 O O . ALA A 1 208 ? 23.918 -13.911 -26.035 1.00 56.91 208 ALA A O 1
ATOM 1663 N N . PRO A 1 209 ? 24.872 -12.532 -24.530 1.00 56.00 209 PRO A N 1
ATOM 1664 C CA . PRO A 1 209 ? 25.580 -11.777 -25.551 1.00 56.00 209 PRO A CA 1
ATOM 1665 C C . PRO A 1 209 ? 26.546 -12.737 -26.246 1.00 56.00 209 PRO A C 1
ATOM 1667 O O . PRO A 1 209 ? 27.474 -13.227 -25.605 1.00 56.00 209 PRO A O 1
ATOM 1670 N N . LEU A 1 210 ? 26.296 -13.030 -27.525 1.00 56.59 210 LEU A N 1
ATOM 1671 C CA . LEU A 1 210 ? 27.264 -13.726 -28.364 1.00 56.59 210 LEU A CA 1
ATOM 1672 C C . LEU A 1 210 ? 28.528 -12.877 -28.349 1.00 56.59 210 LEU A C 1
ATOM 1674 O O . LEU A 1 210 ? 28.501 -11.697 -28.716 1.00 56.59 210 LEU A O 1
ATOM 1678 N N . LEU A 1 211 ? 29.623 -13.444 -27.855 1.00 56.97 211 LEU A N 1
ATOM 1679 C CA . LEU A 1 211 ? 30.903 -12.770 -27.970 1.00 56.97 211 LEU A CA 1
ATOM 1680 C C . LEU A 1 211 ? 31.243 -12.728 -29.460 1.00 56.97 211 LEU A C 1
ATOM 1682 O O . LEU A 1 211 ? 31.056 -13.714 -30.163 1.00 56.97 211 LEU A O 1
ATOM 1686 N N . PHE A 1 212 ? 31.772 -11.610 -29.960 1.00 56.41 212 PHE A N 1
ATOM 1687 C CA . PHE A 1 212 ? 32.192 -11.522 -31.368 1.00 56.41 212 PHE A CA 1
ATOM 1688 C C . PHE A 1 212 ? 33.196 -12.621 -31.758 1.00 56.41 212 PHE A C 1
ATOM 1690 O O . PHE A 1 212 ? 33.291 -12.978 -32.924 1.00 56.41 212 PHE A O 1
ATOM 1697 N N . SER A 1 213 ? 33.913 -13.185 -30.781 1.00 60.50 213 SER A N 1
ATOM 1698 C CA . SER A 1 213 ? 34.806 -14.335 -30.953 1.00 60.50 213 SER A CA 1
ATOM 1699 C C . SER A 1 213 ? 34.097 -15.668 -31.219 1.00 60.50 213 SER A C 1
ATOM 1701 O O . SER A 1 213 ? 34.766 -16.638 -31.552 1.00 60.50 213 SER A O 1
ATOM 1703 N N . GLU A 1 214 ? 32.784 -15.745 -31.004 1.00 61.38 214 GLU A N 1
ATOM 1704 C CA . GLU A 1 214 ? 31.957 -16.945 -31.187 1.00 61.38 214 GLU A CA 1
ATOM 1705 C C . GLU A 1 214 ? 31.162 -16.918 -32.503 1.00 61.38 214 GLU A C 1
ATOM 1707 O O . GLU A 1 214 ? 30.456 -17.880 -32.796 1.00 61.38 214 GLU A O 1
ATOM 1712 N N . LEU A 1 215 ? 31.272 -15.844 -33.298 1.00 62.25 215 LEU A N 1
ATOM 1713 C CA . LEU A 1 215 ? 30.692 -15.783 -34.642 1.00 62.25 215 LEU A CA 1
ATOM 1714 C C . LEU A 1 215 ? 31.470 -16.698 -35.594 1.00 62.25 215 LEU A C 1
ATOM 1716 O O . LEU A 1 215 ? 32.702 -16.694 -35.609 1.00 62.25 215 LEU A O 1
ATOM 1720 N N . SER A 1 216 ? 30.748 -17.456 -36.415 1.00 65.06 216 SER A N 1
ATOM 1721 C CA . SER A 1 216 ? 31.343 -18.222 -37.515 1.00 65.06 216 SER A CA 1
ATOM 1722 C C . SER A 1 216 ? 31.874 -17.297 -38.625 1.00 65.06 216 SER A C 1
ATOM 1724 O O . SER A 1 216 ? 31.443 -16.148 -38.763 1.00 65.06 216 SER A O 1
ATOM 1726 N N . GLU A 1 217 ? 32.797 -17.790 -39.460 1.00 61.53 217 GLU A N 1
ATOM 1727 C CA . GLU A 1 217 ? 33.312 -17.034 -40.621 1.00 61.53 217 GLU A CA 1
ATOM 1728 C C . GLU A 1 217 ? 32.186 -16.645 -41.611 1.00 61.53 217 GLU A C 1
ATOM 1730 O O . GLU A 1 217 ? 32.236 -15.595 -42.258 1.00 61.53 217 GLU A O 1
ATOM 1735 N N . GLU A 1 218 ? 31.116 -17.440 -41.674 1.00 60.88 218 GLU A N 1
ATOM 1736 C CA . GLU A 1 218 ? 29.920 -17.189 -42.490 1.00 60.88 218 GLU A CA 1
ATOM 1737 C C . GLU A 1 218 ? 29.022 -16.071 -41.920 1.00 60.88 218 GLU A C 1
ATOM 1739 O O . GLU A 1 218 ? 28.406 -15.308 -42.664 1.00 60.88 218 GLU A O 1
ATOM 1744 N N . GLU A 1 219 ? 28.964 -15.908 -40.597 1.00 59.09 219 GLU A N 1
ATOM 1745 C CA . GLU A 1 219 ? 28.225 -14.807 -39.959 1.00 59.09 219 GLU A CA 1
ATOM 1746 C C . GLU A 1 219 ? 29.013 -13.489 -40.013 1.00 59.09 219 GLU A C 1
ATOM 1748 O O . GLU A 1 219 ? 28.429 -12.416 -40.187 1.00 59.09 219 GLU A O 1
ATOM 1753 N N . MET A 1 220 ? 30.347 -13.565 -39.948 1.00 59.06 220 MET A N 1
ATOM 1754 C CA . MET A 1 220 ? 31.249 -12.425 -40.159 1.00 59.06 220 MET A CA 1
ATOM 1755 C C . MET A 1 220 ? 31.123 -11.844 -41.576 1.00 59.06 220 MET A C 1
ATOM 1757 O O . MET A 1 220 ? 31.074 -10.624 -41.744 1.00 59.06 220 MET A O 1
ATOM 1761 N N . THR A 1 221 ? 30.988 -12.698 -42.592 1.00 60.91 221 THR A N 1
ATOM 1762 C CA . THR A 1 221 ? 30.783 -12.265 -43.987 1.00 60.91 221 THR A CA 1
ATOM 1763 C C . THR A 1 221 ? 29.417 -11.599 -44.206 1.00 60.91 221 THR A C 1
ATOM 1765 O O . THR A 1 221 ? 29.308 -10.664 -45.001 1.00 60.91 221 THR A O 1
ATOM 1768 N N . GLY A 1 222 ? 28.382 -11.969 -43.443 1.00 60.22 222 GLY A N 1
ATOM 1769 C CA . GLY A 1 222 ? 27.096 -11.255 -43.424 1.00 60.22 222 GLY A CA 1
ATOM 1770 C C . GLY A 1 222 ? 27.188 -9.822 -42.874 1.00 60.22 222 GLY A C 1
ATOM 1771 O O . GLY A 1 222 ? 26.513 -8.919 -43.374 1.00 60.22 222 GLY A O 1
ATOM 1772 N N . ILE A 1 223 ? 28.065 -9.581 -41.892 1.00 59.31 223 ILE A N 1
ATOM 1773 C CA . ILE A 1 223 ? 28.358 -8.238 -41.353 1.00 59.31 223 ILE A CA 1
ATOM 1774 C C . ILE A 1 223 ? 29.111 -7.388 -42.390 1.00 59.31 223 ILE A C 1
ATOM 1776 O O . ILE A 1 223 ? 28.852 -6.191 -42.526 1.00 59.31 223 ILE A O 1
ATOM 1780 N N . GLU A 1 224 ? 29.987 -8.006 -43.178 1.00 55.53 224 GLU A N 1
ATOM 1781 C CA . GLU A 1 224 ? 30.659 -7.376 -44.322 1.00 55.53 224 GLU A CA 1
ATOM 1782 C C . GLU A 1 224 ? 29.655 -7.011 -45.443 1.00 55.53 224 GLU A C 1
ATOM 1784 O O . GLU A 1 224 ? 29.719 -5.934 -46.043 1.00 55.53 224 GLU A O 1
ATOM 1789 N N . GLY A 1 225 ? 28.620 -7.836 -45.625 1.00 57.62 225 GLY A N 1
ATOM 1790 C CA . GLY A 1 225 ? 27.433 -7.531 -46.434 1.00 57.62 225 GLY A CA 1
ATOM 1791 C C . GLY A 1 225 ? 26.595 -6.348 -45.912 1.00 57.62 225 GLY A C 1
ATOM 1792 O O . GLY A 1 225 ? 26.057 -5.558 -46.684 1.00 57.62 225 GLY A O 1
ATOM 1793 N N . ALA A 1 226 ? 26.500 -6.164 -44.593 1.00 57.16 226 ALA A N 1
ATOM 1794 C CA . ALA A 1 226 ? 25.825 -5.003 -44.005 1.00 57.16 226 ALA A CA 1
ATOM 1795 C C . ALA A 1 226 ? 26.657 -3.716 -44.144 1.00 57.16 226 ALA A C 1
ATOM 1797 O O . ALA A 1 226 ? 26.104 -2.632 -44.328 1.00 57.16 226 ALA A O 1
ATOM 1798 N N . ARG A 1 227 ? 27.988 -3.831 -44.112 1.00 52.25 227 ARG A N 1
ATOM 1799 C CA . ARG A 1 227 ? 28.912 -2.724 -44.390 1.00 52.25 227 ARG A CA 1
ATOM 1800 C C . ARG A 1 227 ? 28.747 -2.208 -45.823 1.00 52.25 227 ARG A C 1
ATOM 1802 O O . ARG A 1 227 ? 28.634 -1.002 -46.025 1.00 52.25 227 ARG A O 1
ATOM 1809 N N . SER A 1 228 ? 28.579 -3.117 -46.782 1.00 55.28 228 SER A N 1
ATOM 1810 C CA . SER A 1 228 ? 28.295 -2.770 -48.182 1.00 55.28 228 SER A CA 1
ATOM 1811 C C . SER A 1 228 ? 26.923 -2.105 -48.404 1.00 55.28 228 SER A C 1
ATOM 1813 O O . SER A 1 228 ? 26.768 -1.343 -49.355 1.00 55.28 228 SER A O 1
ATOM 1815 N N . PHE A 1 229 ? 25.958 -2.274 -47.489 1.00 50.38 229 PHE A N 1
ATOM 1816 C CA . PHE A 1 229 ? 24.671 -1.553 -47.500 1.00 50.38 229 PHE A CA 1
ATOM 1817 C C . PHE A 1 229 ? 24.808 -0.057 -47.147 1.00 50.38 229 PHE A C 1
ATOM 1819 O O . PHE A 1 229 ? 24.005 0.764 -47.586 1.00 50.38 229 PHE A O 1
ATOM 1826 N N . PHE A 1 230 ? 25.830 0.311 -46.364 1.00 48.69 230 PHE A N 1
ATOM 1827 C CA . PHE A 1 230 ? 26.172 1.707 -46.060 1.00 48.69 230 PHE A CA 1
ATOM 1828 C C . PHE A 1 230 ? 27.239 2.282 -47.005 1.00 48.69 230 PHE A C 1
ATOM 1830 O O . PHE A 1 230 ? 27.375 3.499 -47.089 1.00 48.69 230 PHE A O 1
ATOM 1837 N N . GLU A 1 231 ? 27.964 1.432 -47.739 1.00 53.31 231 GLU A N 1
ATOM 1838 C CA . GLU A 1 231 ? 28.900 1.846 -48.798 1.00 53.31 231 GLU A CA 1
ATOM 1839 C C . GLU A 1 231 ? 28.187 2.120 -50.141 1.00 53.31 231 GLU A C 1
ATOM 1841 O O . GLU A 1 231 ? 28.746 2.793 -51.000 1.00 53.31 231 GLU A O 1
ATOM 1846 N N . SER A 1 232 ? 26.932 1.680 -50.329 1.00 47.75 232 SER A N 1
ATOM 1847 C CA . SER A 1 232 ? 26.183 1.853 -51.589 1.00 47.75 232 SER A CA 1
ATOM 1848 C C . SER A 1 232 ? 25.469 3.205 -51.767 1.00 47.75 232 SER A C 1
ATOM 1850 O O . SER A 1 232 ? 24.620 3.342 -52.649 1.00 47.75 232 SER A O 1
ATOM 1852 N N . ALA A 1 233 ? 25.789 4.207 -50.951 1.00 45.09 233 ALA A N 1
ATOM 1853 C CA . ALA A 1 233 ? 25.558 5.610 -51.285 1.00 45.09 233 ALA A CA 1
ATOM 1854 C C . ALA A 1 233 ? 26.925 6.176 -51.695 1.00 45.09 233 ALA A C 1
ATOM 1856 O O . ALA A 1 233 ? 27.620 6.776 -50.891 1.00 45.09 233 ALA A O 1
ATOM 1857 N N . ASP A 1 234 ? 27.434 5.920 -52.896 1.00 49.62 234 ASP A N 1
ATOM 1858 C CA . ASP A 1 234 ? 26.866 6.461 -54.119 1.00 49.62 234 ASP A CA 1
ATOM 1859 C C . ASP A 1 234 ? 27.727 5.988 -55.309 1.00 49.62 234 ASP A C 1
ATOM 1861 O O . ASP A 1 234 ? 28.912 6.319 -55.410 1.00 49.62 234 ASP A O 1
ATOM 1865 N N . ALA A 1 235 ? 27.154 5.211 -56.233 1.00 51.84 235 ALA A N 1
ATOM 1866 C CA . ALA A 1 235 ? 27.852 4.823 -57.463 1.00 51.84 235 ALA A CA 1
ATOM 1867 C C . ALA A 1 235 ? 28.241 6.048 -58.322 1.00 51.84 235 ALA A C 1
ATOM 1869 O O . ALA A 1 235 ? 29.125 5.945 -59.175 1.00 51.84 235 ALA A O 1
ATOM 1870 N N . HIS A 1 236 ? 27.608 7.206 -58.090 1.00 48.41 236 HIS A N 1
ATOM 1871 C CA . HIS A 1 236 ? 27.973 8.470 -58.715 1.00 48.41 236 HIS A CA 1
ATOM 1872 C C . HIS A 1 236 ? 29.207 9.100 -58.049 1.00 48.41 236 HIS A C 1
ATOM 1874 O O . HIS A 1 236 ? 30.131 9.485 -58.767 1.00 48.41 236 HIS A O 1
ATOM 1880 N N . THR A 1 237 ? 29.294 9.093 -56.710 1.00 53.50 237 THR A N 1
ATOM 1881 C CA . THR A 1 237 ? 30.461 9.620 -55.983 1.00 53.50 237 THR A CA 1
ATOM 1882 C C . THR A 1 237 ? 31.711 8.746 -56.180 1.00 53.50 237 THR A C 1
ATOM 1884 O O . THR A 1 237 ? 32.803 9.288 -56.302 1.00 53.50 237 THR A O 1
ATOM 1887 N N . GLN A 1 238 ? 31.601 7.411 -56.286 1.00 53.88 238 GLN A N 1
ATOM 1888 C CA . GLN A 1 238 ? 32.766 6.540 -56.556 1.00 53.88 238 GLN A CA 1
ATOM 1889 C C . GLN A 1 238 ? 33.447 6.902 -57.888 1.00 53.88 238 GLN A C 1
ATOM 1891 O O . GLN A 1 238 ? 34.671 6.988 -57.967 1.00 53.88 238 GLN A O 1
ATOM 1896 N N . LYS A 1 239 ? 32.645 7.172 -58.925 1.00 57.38 239 LYS A N 1
ATOM 1897 C CA . LYS A 1 239 ? 33.132 7.542 -60.257 1.00 57.38 239 LYS A CA 1
ATOM 1898 C C . LYS A 1 239 ? 33.757 8.939 -60.265 1.00 57.38 239 LYS A C 1
ATOM 1900 O O . LYS A 1 239 ? 34.818 9.131 -60.844 1.00 57.38 239 LYS A O 1
ATOM 1905 N N . GLU A 1 240 ? 33.148 9.891 -59.557 1.00 57.75 240 GLU A N 1
ATOM 1906 C CA . GLU A 1 240 ? 33.714 11.231 -59.361 1.00 57.75 240 GLU A CA 1
ATOM 1907 C C . GLU A 1 240 ? 35.016 11.192 -58.544 1.00 57.75 240 GLU A C 1
ATOM 1909 O O . GLU A 1 240 ? 35.972 11.893 -58.875 1.00 57.75 240 GLU A O 1
ATOM 1914 N N . TYR A 1 241 ? 35.108 10.331 -57.524 1.00 62.09 241 TYR A N 1
ATOM 1915 C CA . TYR A 1 241 ? 36.344 10.108 -56.771 1.00 62.09 241 TYR A CA 1
ATOM 1916 C C . TYR A 1 241 ? 37.439 9.484 -57.637 1.00 62.09 241 TYR A C 1
ATOM 1918 O O . TYR A 1 241 ? 38.580 9.929 -57.554 1.00 62.09 241 TYR A O 1
ATOM 1926 N N . GLU A 1 242 ? 37.119 8.497 -58.477 1.00 71.25 242 GLU A N 1
ATOM 1927 C CA . GLU A 1 242 ? 38.069 7.902 -59.426 1.00 71.25 242 GLU A CA 1
ATOM 1928 C C . GLU A 1 242 ? 38.559 8.929 -60.459 1.00 71.25 242 GLU A C 1
ATOM 1930 O O . GLU A 1 242 ? 39.759 9.010 -60.723 1.00 71.25 242 GLU A O 1
ATOM 1935 N N . GLU A 1 243 ? 37.664 9.773 -60.981 1.00 73.44 243 GLU A N 1
ATOM 1936 C CA . GLU A 1 243 ? 38.003 10.848 -61.920 1.00 73.44 243 GLU A CA 1
ATOM 1937 C C . GLU A 1 243 ? 38.901 11.916 -61.278 1.00 73.44 243 GLU A C 1
ATOM 1939 O O . GLU A 1 243 ? 39.911 12.312 -61.864 1.00 73.44 243 GLU A O 1
ATOM 1944 N N . ILE A 1 244 ? 38.584 12.359 -60.057 1.00 71.38 244 ILE A N 1
ATOM 1945 C CA . ILE A 1 244 ? 39.387 13.340 -59.310 1.00 71.38 244 ILE A CA 1
ATOM 1946 C C . ILE A 1 244 ? 40.735 12.732 -58.891 1.00 71.38 244 ILE A C 1
ATOM 1948 O O . ILE A 1 244 ? 41.768 13.402 -58.994 1.00 71.38 244 ILE A O 1
ATOM 1952 N N . ARG A 1 245 ? 40.753 11.457 -58.475 1.00 76.38 245 ARG A N 1
ATOM 1953 C CA . ARG A 1 245 ? 41.971 10.695 -58.153 1.00 76.38 245 ARG A CA 1
ATOM 1954 C C . ARG A 1 245 ? 42.901 10.629 -59.357 1.00 76.38 245 ARG A C 1
ATOM 1956 O O . ARG A 1 245 ? 44.074 10.986 -59.240 1.00 76.38 245 ARG A O 1
ATOM 1963 N N . ASP A 1 246 ? 42.393 10.200 -60.509 1.00 80.12 246 ASP A N 1
ATOM 1964 C CA . ASP A 1 246 ? 43.196 10.036 -61.722 1.00 80.12 246 ASP A CA 1
ATOM 1965 C C . ASP A 1 246 ? 43.644 11.394 -62.276 1.00 80.12 246 ASP A C 1
ATOM 1967 O O . ASP A 1 246 ? 44.790 11.543 -62.715 1.00 80.12 246 ASP A O 1
ATOM 1971 N N . ALA A 1 247 ? 42.787 12.417 -62.191 1.00 81.00 247 ALA A N 1
ATOM 1972 C CA . ALA A 1 247 ? 43.139 13.788 -62.542 1.00 81.00 247 ALA A CA 1
ATOM 1973 C C . ALA A 1 247 ? 44.304 14.307 -61.688 1.00 81.00 247 ALA A C 1
ATOM 1975 O O . ALA A 1 247 ? 45.280 14.815 -62.242 1.00 81.00 247 ALA A O 1
ATOM 1976 N N . PHE A 1 248 ? 44.260 14.120 -60.364 1.00 83.12 248 PHE A N 1
ATOM 1977 C CA . PHE A 1 248 ? 45.348 14.535 -59.482 1.00 83.12 248 PHE A CA 1
ATOM 1978 C C . PHE A 1 248 ? 46.622 13.716 -59.714 1.00 83.12 248 PHE A C 1
ATOM 1980 O O . PHE A 1 248 ? 47.703 14.286 -59.873 1.00 83.12 248 PHE A O 1
ATOM 1987 N N . ALA A 1 249 ? 46.516 12.389 -59.820 1.00 82.06 249 ALA A N 1
ATOM 1988 C CA . ALA A 1 249 ? 47.655 11.512 -60.082 1.00 82.06 249 ALA A CA 1
ATOM 1989 C C . ALA A 1 249 ? 48.386 11.883 -61.387 1.00 82.06 249 ALA A C 1
ATOM 1991 O O . ALA A 1 249 ? 49.616 11.793 -61.459 1.00 82.06 249 ALA A O 1
ATOM 1992 N N . ASN A 1 250 ? 47.655 12.370 -62.397 1.00 83.56 250 ASN A N 1
ATOM 1993 C CA . ASN A 1 250 ? 48.228 12.861 -63.648 1.00 83.56 250 ASN A CA 1
ATOM 1994 C C . ASN A 1 250 ? 49.053 14.149 -63.502 1.00 83.56 250 ASN A C 1
ATOM 1996 O O . ASN A 1 250 ? 49.981 14.352 -64.286 1.00 83.56 250 ASN A O 1
ATOM 2000 N N . THR A 1 251 ? 48.789 14.971 -62.482 1.00 81.94 251 THR A N 1
ATOM 2001 C CA . THR A 1 251 ? 49.591 16.173 -62.174 1.00 81.94 251 THR A CA 1
ATOM 2002 C C . THR A 1 251 ? 50.915 15.852 -61.471 1.00 81.94 251 THR A C 1
ATOM 2004 O O . THR A 1 251 ? 51.834 16.676 -61.445 1.00 81.94 251 THR A O 1
ATOM 2007 N N . LEU A 1 252 ? 51.043 14.645 -60.910 1.00 86.62 252 LEU A N 1
ATOM 2008 C CA . LEU A 1 252 ? 52.250 14.188 -60.227 1.00 86.62 252 LEU A CA 1
ATOM 2009 C C . LEU A 1 252 ? 53.289 13.635 -61.215 1.00 86.62 252 LEU A C 1
ATOM 2011 O O . LEU A 1 252 ? 52.954 13.048 -62.250 1.00 86.62 252 LEU A O 1
ATOM 2015 N N . ASN A 1 253 ? 54.571 13.775 -60.853 1.00 86.31 253 ASN A N 1
ATOM 2016 C CA . ASN A 1 253 ? 55.674 13.113 -61.559 1.00 86.31 253 ASN A CA 1
ATOM 2017 C C . ASN A 1 253 ? 55.607 11.583 -61.371 1.00 86.31 253 ASN A C 1
ATOM 2019 O O . ASN A 1 253 ? 54.913 11.091 -60.483 1.00 86.31 253 ASN A O 1
ATOM 2023 N N . SER A 1 254 ? 56.335 10.826 -62.197 1.00 83.44 254 SER A N 1
ATOM 2024 C CA . SER A 1 254 ? 56.260 9.356 -62.229 1.00 83.44 254 SER A CA 1
ATOM 2025 C C . SER A 1 254 ? 56.502 8.699 -60.867 1.00 83.44 254 SER A C 1
ATOM 2027 O O . SER A 1 254 ? 55.752 7.811 -60.474 1.00 83.44 254 SER A O 1
ATOM 2029 N N . THR A 1 255 ? 57.500 9.167 -60.119 1.00 83.38 255 THR A N 1
ATOM 2030 C CA . THR A 1 255 ? 57.840 8.605 -58.808 1.00 83.38 255 THR A CA 1
ATOM 2031 C C . THR A 1 255 ? 56.813 8.964 -57.732 1.00 83.38 255 THR A C 1
ATOM 2033 O O . THR A 1 255 ? 56.457 8.121 -56.917 1.00 83.38 255 THR A O 1
ATOM 2036 N N . ASP A 1 256 ? 56.311 10.198 -57.714 1.00 86.06 256 ASP A N 1
ATOM 2037 C CA . ASP A 1 256 ? 55.312 10.633 -56.731 1.00 86.06 256 ASP A CA 1
ATOM 2038 C C . ASP A 1 256 ? 53.948 9.982 -57.006 1.00 86.06 256 ASP A C 1
ATOM 2040 O O . ASP A 1 256 ? 53.249 9.595 -56.073 1.00 86.06 256 ASP A O 1
ATOM 2044 N N . ARG A 1 257 ? 53.616 9.753 -58.282 1.00 86.75 257 ARG A N 1
ATOM 2045 C CA . ARG A 1 257 ? 52.448 8.973 -58.710 1.00 86.75 257 ARG A CA 1
ATOM 2046 C C . ARG A 1 257 ? 52.530 7.516 -58.255 1.00 86.75 257 ARG A C 1
ATOM 2048 O O . ARG A 1 257 ? 51.545 6.959 -57.781 1.00 86.75 257 ARG A O 1
ATOM 2055 N N . GLU A 1 258 ? 53.701 6.898 -58.373 1.00 86.56 258 GLU A N 1
ATOM 2056 C CA . GLU A 1 258 ? 53.920 5.529 -57.904 1.00 86.56 258 GLU A CA 1
ATOM 2057 C C . GLU A 1 258 ? 53.778 5.428 -56.375 1.00 86.56 258 GLU A C 1
ATOM 2059 O O . GLU A 1 258 ? 53.094 4.535 -55.876 1.00 86.56 258 GLU A O 1
ATOM 2064 N N . ILE A 1 259 ? 54.324 6.398 -55.630 1.00 87.00 259 ILE A N 1
ATOM 2065 C CA . ILE A 1 259 ? 54.130 6.505 -54.175 1.00 87.00 259 ILE A CA 1
ATOM 2066 C C . ILE A 1 259 ? 52.644 6.693 -53.829 1.00 87.00 259 ILE A C 1
ATOM 2068 O O . ILE A 1 259 ? 52.159 6.064 -52.889 1.00 87.00 259 ILE A O 1
ATOM 2072 N N . TYR A 1 260 ? 51.923 7.530 -54.579 1.00 86.19 260 TYR A N 1
ATOM 2073 C CA . TYR A 1 260 ? 50.499 7.801 -54.376 1.00 86.19 260 TYR A CA 1
ATOM 2074 C C . TYR A 1 260 ? 49.653 6.522 -54.496 1.00 86.19 260 TYR A C 1
ATOM 2076 O O . TYR A 1 260 ? 48.950 6.167 -53.550 1.00 86.19 260 TYR A O 1
ATOM 2084 N N . TYR A 1 261 ? 49.819 5.751 -55.578 1.00 85.06 261 TYR A N 1
ATOM 2085 C CA . TYR A 1 261 ? 49.106 4.479 -55.756 1.00 85.06 261 TYR A CA 1
ATOM 2086 C C . TYR A 1 261 ? 49.539 3.390 -54.765 1.00 85.06 261 TYR A C 1
ATOM 2088 O O . TYR A 1 261 ? 48.729 2.559 -54.354 1.00 85.06 261 TYR A O 1
ATOM 2096 N N . MET A 1 262 ? 50.808 3.366 -54.344 1.00 85.25 262 MET A N 1
ATOM 2097 C CA . MET A 1 262 ? 51.241 2.440 -53.292 1.00 85.25 262 MET A CA 1
ATOM 2098 C C . MET A 1 262 ? 50.613 2.792 -51.935 1.00 85.25 262 MET A C 1
ATOM 2100 O O . MET A 1 262 ? 50.261 1.897 -51.171 1.00 85.25 262 MET A O 1
ATOM 2104 N N . ARG A 1 263 ? 50.411 4.077 -51.625 1.00 84.38 263 ARG A N 1
ATOM 2105 C CA . ARG A 1 263 ? 49.706 4.475 -50.398 1.00 84.38 263 ARG A CA 1
ATOM 2106 C C . ARG A 1 263 ? 48.223 4.127 -50.429 1.00 84.38 263 ARG A C 1
ATOM 2108 O O . ARG A 1 263 ? 47.711 3.703 -49.399 1.00 84.38 263 ARG A O 1
ATOM 2115 N N . GLU A 1 264 ? 47.572 4.248 -51.582 1.00 76.31 264 GLU A N 1
ATOM 2116 C CA . GLU A 1 264 ? 46.178 3.822 -51.774 1.00 76.31 264 GLU A CA 1
ATOM 2117 C C . GLU A 1 264 ? 46.014 2.311 -51.549 1.00 76.31 264 GLU A C 1
ATOM 2119 O O . GLU A 1 264 ? 45.113 1.879 -50.838 1.00 76.31 264 GLU A O 1
ATOM 2124 N N . LYS A 1 265 ? 46.956 1.501 -52.049 1.00 81.25 265 LYS A N 1
ATOM 2125 C CA . LYS A 1 265 ? 46.989 0.040 -51.836 1.00 81.25 265 LYS A CA 1
ATOM 2126 C C . LYS A 1 265 ? 47.392 -0.387 -50.415 1.00 81.25 265 LYS A C 1
ATOM 2128 O O . LYS A 1 265 ? 47.561 -1.577 -50.169 1.00 81.25 265 LYS A O 1
ATOM 2133 N N . GLY A 1 266 ? 47.576 0.561 -49.492 1.00 80.00 266 GLY A N 1
ATOM 2134 C CA . GLY A 1 266 ? 47.833 0.295 -48.075 1.00 80.00 266 GLY A CA 1
ATOM 2135 C C . GLY A 1 266 ? 49.297 0.067 -47.686 1.00 80.00 266 GLY A C 1
ATOM 2136 O O . GLY A 1 266 ? 49.562 -0.206 -46.517 1.00 80.00 266 GLY A O 1
ATOM 2137 N N . TYR A 1 267 ? 50.264 0.222 -48.600 1.00 81.31 267 TYR A N 1
ATOM 2138 C CA . TYR A 1 267 ? 51.683 0.004 -48.282 1.00 81.31 267 TYR A CA 1
ATOM 2139 C C . TYR A 1 267 ? 52.208 1.022 -47.264 1.00 81.31 267 TYR A C 1
ATOM 2141 O O . TYR A 1 267 ? 51.938 2.228 -47.353 1.00 81.31 267 TYR A O 1
ATOM 2149 N N . THR A 1 268 ? 53.013 0.564 -46.306 1.00 86.19 268 THR A N 1
ATOM 2150 C CA . THR A 1 268 ? 53.626 1.430 -45.289 1.00 86.19 268 THR A CA 1
ATOM 2151 C C . THR A 1 268 ? 54.758 2.282 -45.880 1.00 86.19 268 THR A C 1
ATOM 2153 O O . THR A 1 268 ? 55.353 1.955 -46.907 1.00 86.19 268 THR A O 1
ATOM 2156 N N . HIS A 1 269 ? 55.109 3.402 -45.234 1.00 83.19 269 HIS A N 1
ATOM 2157 C CA . HIS A 1 269 ? 56.185 4.281 -45.732 1.00 83.19 269 HIS A CA 1
ATOM 2158 C C . HIS A 1 269 ? 57.548 3.571 -45.801 1.00 83.19 269 HIS A C 1
ATOM 2160 O O . HIS A 1 269 ? 58.385 3.931 -46.628 1.00 83.19 269 HIS A O 1
ATOM 2166 N N . ALA A 1 270 ? 57.768 2.573 -44.939 1.00 83.44 270 ALA A N 1
ATOM 2167 C CA . ALA A 1 270 ? 58.971 1.750 -44.948 1.00 83.44 270 ALA A CA 1
ATOM 2168 C C . ALA A 1 270 ? 58.994 0.805 -46.159 1.00 83.44 270 ALA A C 1
ATOM 2170 O O . ALA A 1 270 ? 59.999 0.750 -46.860 1.00 83.44 270 ALA A O 1
ATOM 2171 N N . GLU A 1 271 ? 57.875 0.146 -46.467 1.00 84.69 271 GLU A N 1
ATOM 2172 C CA . GLU A 1 271 ? 57.748 -0.750 -47.626 1.00 84.69 271 GLU A CA 1
ATOM 2173 C C . GLU A 1 271 ? 57.908 -0.004 -48.955 1.00 84.69 271 GLU A C 1
ATOM 2175 O O . GLU A 1 271 ? 58.600 -0.477 -49.858 1.00 84.69 271 GLU A O 1
ATOM 2180 N N . ILE A 1 272 ? 57.333 1.198 -49.059 1.00 85.81 272 ILE A N 1
ATOM 2181 C CA . ILE A 1 272 ? 57.485 2.064 -50.236 1.00 85.81 272 ILE A CA 1
ATOM 2182 C C . ILE A 1 272 ? 58.945 2.500 -50.395 1.00 85.81 272 ILE A C 1
ATOM 2184 O O . ILE A 1 272 ? 59.481 2.495 -51.503 1.00 85.81 272 ILE A O 1
ATOM 2188 N N . ALA A 1 273 ? 59.615 2.841 -49.290 1.00 85.94 273 ALA A N 1
ATOM 2189 C CA . ALA A 1 273 ? 61.024 3.213 -49.313 1.00 85.94 273 ALA A CA 1
ATOM 2190 C C . ALA A 1 273 ? 61.910 2.053 -49.780 1.00 85.94 273 ALA A C 1
ATOM 2192 O O . ALA A 1 273 ? 62.749 2.251 -50.657 1.00 85.94 273 ALA A O 1
ATOM 2193 N N . SER A 1 274 ? 61.678 0.843 -49.267 1.00 84.62 274 SER A N 1
ATOM 2194 C CA . SER A 1 274 ? 62.396 -0.362 -49.691 1.00 84.62 274 SER A CA 1
ATOM 2195 C C . SER A 1 274 ? 62.174 -0.682 -51.170 1.00 84.62 274 SER A C 1
ATOM 2197 O O . SER A 1 274 ? 63.123 -1.042 -51.861 1.00 84.62 274 SER A O 1
ATOM 2199 N N . ARG A 1 275 ? 60.950 -0.504 -51.679 1.00 85.38 275 ARG A N 1
ATOM 2200 C CA . ARG A 1 275 ? 60.595 -0.813 -53.072 1.00 85.38 275 ARG A CA 1
ATOM 2201 C C . ARG A 1 275 ? 61.149 0.194 -54.081 1.00 85.38 275 ARG A C 1
ATOM 2203 O O . ARG A 1 275 ? 61.526 -0.198 -55.179 1.00 85.38 275 ARG A O 1
ATOM 2210 N N . LEU A 1 276 ? 61.245 1.465 -53.693 1.00 84.00 276 LEU A N 1
ATOM 2211 C CA . LEU A 1 276 ? 61.812 2.545 -54.512 1.00 84.00 276 LEU A CA 1
ATOM 2212 C C . LEU A 1 276 ? 63.324 2.746 -54.297 1.00 84.00 276 LEU A C 1
ATOM 2214 O O . LEU A 1 276 ? 63.912 3.667 -54.862 1.00 84.00 276 LEU A O 1
ATOM 2218 N N . GLY A 1 277 ? 63.965 1.905 -53.477 1.00 82.69 277 GLY A N 1
ATOM 2219 C CA . GLY A 1 277 ? 65.410 1.947 -53.231 1.00 82.69 277 GLY A CA 1
ATOM 2220 C C . GLY A 1 277 ? 65.879 3.100 -52.333 1.00 82.69 277 GLY A C 1
ATOM 2221 O O . GLY A 1 277 ? 67.057 3.464 -52.352 1.00 82.69 277 GLY A O 1
ATOM 2222 N N . TYR A 1 278 ? 64.992 3.695 -51.531 1.00 84.56 278 TYR A N 1
ATOM 2223 C CA . TYR A 1 278 ? 65.358 4.725 -50.560 1.00 84.56 278 TYR A CA 1
ATOM 2224 C C . TYR A 1 278 ? 65.970 4.114 -49.295 1.00 84.56 278 TYR A C 1
ATOM 2226 O O . TYR A 1 278 ? 65.421 3.196 -48.693 1.00 84.56 278 TYR A O 1
ATOM 2234 N N . LYS A 1 279 ? 67.083 4.693 -48.827 1.00 76.19 279 LYS A N 1
ATOM 2235 C CA . LYS A 1 279 ? 67.768 4.257 -47.594 1.00 76.19 279 LYS A CA 1
ATOM 2236 C C . LYS A 1 279 ? 66.952 4.501 -46.319 1.00 76.19 279 LYS A C 1
ATOM 2238 O O . LYS A 1 279 ? 67.185 3.837 -45.316 1.00 76.19 279 LYS A O 1
ATOM 2243 N N . THR A 1 280 ? 66.034 5.469 -46.329 1.00 77.75 280 THR A N 1
ATOM 2244 C CA . THR A 1 280 ? 65.202 5.829 -45.173 1.00 77.75 280 THR A CA 1
ATOM 2245 C C . THR A 1 280 ? 63.790 6.223 -45.604 1.00 77.75 280 THR A C 1
ATOM 2247 O O . THR A 1 280 ? 63.590 6.852 -46.646 1.00 77.75 280 THR A O 1
ATOM 2250 N N . HIS A 1 281 ? 62.798 5.912 -44.762 1.00 77.19 281 HIS A N 1
ATOM 2251 C CA . HIS A 1 281 ? 61.390 6.269 -44.988 1.00 77.19 281 HIS A CA 1
ATOM 2252 C C . HIS A 1 281 ? 61.151 7.793 -45.015 1.00 77.19 281 HIS A C 1
ATOM 2254 O O . HIS A 1 281 ? 60.145 8.263 -45.541 1.00 77.19 281 HIS A O 1
ATOM 2260 N N . SER A 1 282 ? 62.106 8.583 -44.513 1.00 80.12 282 SER A N 1
ATOM 2261 C CA . SER A 1 282 ? 62.063 10.048 -44.501 1.00 80.12 282 SER A CA 1
ATOM 2262 C C . SER A 1 282 ? 61.967 10.668 -45.899 1.00 80.12 282 SER A C 1
ATOM 2264 O O . SER A 1 282 ? 61.376 11.737 -46.046 1.00 80.12 282 SER A O 1
ATOM 2266 N N . ALA A 1 283 ? 62.521 10.019 -46.932 1.00 80.81 283 ALA A N 1
ATOM 2267 C CA . ALA A 1 283 ? 62.408 10.488 -48.317 1.00 80.81 283 ALA A CA 1
ATOM 2268 C C . ALA A 1 283 ? 60.960 10.398 -48.836 1.00 80.81 283 ALA A C 1
ATOM 2270 O O . ALA A 1 283 ? 60.468 11.338 -49.462 1.00 80.81 283 ALA A O 1
ATOM 2271 N N . VAL A 1 284 ? 60.261 9.310 -48.498 1.00 83.38 284 VAL A N 1
ATOM 2272 C CA . VAL A 1 284 ? 58.844 9.095 -48.829 1.00 83.38 284 VAL A CA 1
ATOM 2273 C C . VAL A 1 284 ? 57.966 10.087 -48.065 1.00 83.38 284 VAL A C 1
ATOM 2275 O O . VAL A 1 284 ? 57.114 10.737 -48.664 1.00 83.38 284 VAL A O 1
ATOM 2278 N N . THR A 1 285 ? 58.234 10.306 -46.773 1.00 84.69 285 THR A N 1
ATOM 2279 C CA . THR A 1 285 ? 57.505 11.294 -45.958 1.00 84.69 285 THR A CA 1
ATOM 2280 C C . THR A 1 285 ? 57.621 12.717 -46.517 1.00 84.69 285 THR A C 1
ATOM 2282 O O . THR A 1 285 ? 56.626 13.436 -46.581 1.00 84.69 285 THR A O 1
ATOM 2285 N N . LYS A 1 286 ? 58.816 13.135 -46.964 1.00 86.19 286 LYS A N 1
ATOM 2286 C CA . LYS A 1 286 ? 59.017 14.463 -47.575 1.00 86.19 286 LYS A CA 1
ATOM 2287 C C . LYS A 1 286 ? 58.245 14.618 -48.884 1.00 86.19 286 LYS A C 1
ATOM 2289 O O . LYS A 1 286 ? 57.623 15.655 -49.098 1.00 86.19 286 LYS A O 1
ATOM 2294 N N . ARG A 1 287 ? 58.251 13.587 -49.731 1.00 84.50 287 ARG A N 1
ATOM 2295 C CA . ARG A 1 287 ? 57.495 13.583 -50.991 1.00 84.50 287 ARG A CA 1
ATOM 2296 C C . ARG A 1 287 ? 55.991 13.613 -50.750 1.00 84.50 287 ARG A C 1
ATOM 2298 O O . ARG A 1 287 ? 55.303 14.380 -51.405 1.00 84.50 287 ARG A O 1
ATOM 2305 N N . LEU A 1 288 ? 55.487 12.877 -49.760 1.00 84.62 288 LEU A N 1
ATOM 2306 C CA . LEU A 1 288 ? 54.072 12.923 -49.374 1.00 84.62 288 LEU A CA 1
ATOM 2307 C C . LEU A 1 288 ? 53.652 14.297 -48.844 1.00 84.62 288 LEU A C 1
ATOM 2309 O O . LEU A 1 288 ? 52.541 14.743 -49.118 1.00 84.62 288 LEU A O 1
ATOM 2313 N N . LYS A 1 289 ? 54.540 14.992 -48.124 1.00 85.00 289 LYS A N 1
ATOM 2314 C CA . LYS A 1 289 ? 54.285 16.369 -47.687 1.00 85.00 289 LYS A CA 1
ATOM 2315 C C . LYS A 1 289 ? 54.185 17.330 -48.879 1.00 85.00 289 LYS A C 1
ATOM 2317 O O . LYS A 1 289 ? 53.217 18.072 -48.962 1.00 85.00 289 LYS A O 1
ATOM 2322 N N . ALA A 1 290 ? 55.119 17.248 -49.827 1.00 83.94 290 ALA A N 1
ATOM 2323 C CA . ALA A 1 290 ? 55.072 18.047 -51.054 1.00 83.94 290 ALA A CA 1
AT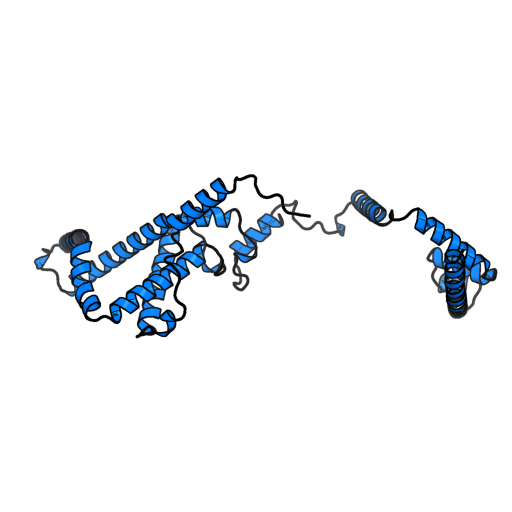OM 2324 C C . ALA A 1 290 ? 53.861 17.698 -51.946 1.00 83.94 290 ALA A C 1
ATOM 2326 O O . ALA A 1 290 ? 53.295 18.569 -52.597 1.00 83.94 290 ALA A O 1
ATOM 2327 N N . MET A 1 291 ? 53.435 16.430 -51.971 1.00 85.75 291 MET A N 1
ATOM 2328 C CA . MET A 1 291 ? 52.204 16.011 -52.651 1.00 85.75 291 MET A CA 1
ATOM 2329 C C . MET A 1 291 ? 50.953 16.581 -51.983 1.00 85.75 291 MET A C 1
ATOM 2331 O O . MET A 1 291 ? 50.026 16.951 -52.691 1.00 85.75 291 MET A O 1
ATOM 2335 N N . ARG A 1 292 ? 50.922 16.675 -50.647 1.00 82.25 292 ARG A N 1
ATOM 2336 C CA . ARG A 1 292 ? 49.806 17.294 -49.919 1.00 82.25 292 ARG A CA 1
ATOM 2337 C C . ARG A 1 292 ? 49.654 18.769 -50.287 1.00 82.25 292 ARG A C 1
ATOM 2339 O O . ARG A 1 292 ? 48.558 19.184 -50.617 1.00 82.25 292 ARG A O 1
ATOM 2346 N N . GLU A 1 293 ? 50.757 19.512 -50.325 1.00 83.69 293 GLU A N 1
ATOM 2347 C CA . GLU A 1 293 ? 50.751 20.924 -50.736 1.00 83.69 293 GLU A CA 1
ATOM 2348 C C . GLU A 1 293 ? 50.208 21.087 -52.172 1.00 83.69 293 GLU A C 1
ATOM 2350 O O . GLU A 1 293 ? 49.334 21.913 -52.418 1.00 83.69 293 GLU A O 1
ATOM 2355 N N . LYS A 1 294 ? 50.620 20.217 -53.105 1.00 84.00 294 LYS A N 1
ATOM 2356 C CA . LYS A 1 294 ? 50.076 20.191 -54.478 1.00 84.00 294 LYS A CA 1
ATOM 2357 C C . LYS A 1 294 ? 48.603 19.785 -54.550 1.00 84.00 294 LYS A C 1
ATOM 2359 O O . LYS A 1 294 ? 47.894 20.224 -55.450 1.00 84.00 294 LYS A O 1
ATOM 2364 N N . TYR A 1 295 ? 48.153 18.914 -53.652 1.00 80.69 295 TYR A N 1
ATOM 2365 C CA . TYR A 1 295 ? 46.755 18.497 -53.574 1.00 80.69 295 TYR A CA 1
ATOM 2366 C C . TYR A 1 295 ? 45.860 19.638 -53.092 1.00 80.69 295 TYR A C 1
ATOM 2368 O O . TYR A 1 295 ? 44.781 19.845 -53.645 1.00 80.69 295 TYR A O 1
ATOM 2376 N N . ASP A 1 296 ? 46.333 20.412 -52.116 1.00 79.06 296 ASP A N 1
ATOM 2377 C CA . ASP A 1 296 ? 45.622 21.583 -51.605 1.00 79.06 296 ASP A CA 1
ATOM 2378 C C . ASP A 1 296 ? 45.494 22.663 -52.701 1.00 79.06 296 ASP A C 1
ATOM 2380 O O . ASP A 1 296 ? 44.413 23.219 -52.907 1.00 79.06 296 ASP A O 1
ATOM 2384 N N . GLU A 1 297 ? 46.553 22.887 -53.492 1.00 83.00 297 GLU A N 1
ATOM 2385 C CA . GLU A 1 297 ? 46.514 23.756 -54.682 1.00 83.00 297 GLU A CA 1
ATOM 2386 C C . GLU A 1 297 ? 45.561 23.230 -55.772 1.00 83.00 297 GLU A C 1
ATOM 2388 O O . GLU A 1 297 ? 44.813 23.997 -56.384 1.00 83.00 297 GLU A O 1
ATOM 2393 N N . PHE A 1 298 ? 45.557 21.916 -56.016 1.00 80.25 298 PHE A N 1
ATOM 2394 C CA . PHE A 1 298 ? 44.662 21.274 -56.979 1.00 80.25 298 PHE A CA 1
ATOM 2395 C C . PHE A 1 298 ? 43.187 21.432 -56.576 1.00 80.25 298 PHE A C 1
ATOM 2397 O O . PHE A 1 298 ? 42.375 21.854 -57.400 1.00 80.25 298 PHE A O 1
ATOM 2404 N N . CYS A 1 299 ? 42.844 21.184 -55.309 1.00 72.75 299 CYS A N 1
ATOM 2405 C CA . CYS A 1 299 ? 41.480 21.334 -54.798 1.00 72.75 299 CYS A CA 1
ATOM 2406 C C . CYS A 1 299 ? 40.994 22.791 -54.843 1.00 72.75 299 CYS A C 1
ATOM 2408 O O . CYS A 1 299 ? 39.866 23.045 -55.269 1.00 72.75 299 CYS A O 1
ATOM 2410 N N . GLY A 1 300 ? 41.855 23.758 -54.501 1.00 71.50 300 GLY A N 1
ATOM 2411 C CA . GLY A 1 300 ? 41.523 25.185 -54.599 1.00 71.50 300 GLY A CA 1
ATOM 2412 C C . GLY A 1 300 ? 41.198 25.640 -56.031 1.00 71.50 300 GLY A C 1
ATOM 2413 O O . GLY A 1 300 ? 40.305 26.463 -56.240 1.00 71.50 300 GLY A O 1
ATOM 2414 N N . ASN A 1 301 ? 41.861 25.057 -57.035 1.00 61.22 301 ASN A N 1
ATOM 2415 C CA . ASN A 1 301 ? 41.580 25.323 -58.449 1.00 61.22 301 ASN A CA 1
ATOM 2416 C C . ASN A 1 301 ? 40.290 24.639 -58.943 1.00 61.22 301 ASN A C 1
ATOM 2418 O O . ASN A 1 301 ? 39.578 25.198 -59.783 1.00 61.22 301 ASN A O 1
ATOM 2422 N N . VAL A 1 302 ? 39.949 23.458 -58.415 1.00 58.53 302 VAL A N 1
ATOM 2423 C CA . VAL A 1 302 ? 38.703 22.740 -58.749 1.00 58.53 302 VAL A CA 1
ATOM 2424 C C . VAL A 1 302 ? 37.469 23.503 -58.254 1.00 58.53 302 VAL A C 1
ATOM 2426 O O . VAL A 1 302 ? 36.509 23.660 -59.013 1.00 58.53 302 VAL A O 1
ATOM 2429 N N . GLU A 1 303 ? 37.510 24.073 -57.046 1.00 58.00 303 GLU A N 1
ATOM 2430 C CA . GLU A 1 303 ? 36.422 24.913 -56.521 1.00 58.00 303 GLU A CA 1
ATOM 2431 C C . GLU A 1 303 ? 36.206 26.198 -57.343 1.00 58.00 303 GLU A C 1
ATOM 2433 O O . GLU A 1 303 ? 35.069 26.651 -57.515 1.00 58.00 303 GLU A O 1
ATOM 2438 N N . ALA A 1 304 ? 37.277 26.789 -57.887 1.00 57.38 304 ALA A N 1
ATOM 2439 C CA . ALA A 1 304 ? 37.193 27.958 -58.764 1.00 57.38 304 ALA A CA 1
ATOM 2440 C C . ALA A 1 304 ? 36.554 27.616 -60.127 1.00 57.38 304 ALA A C 1
ATOM 2442 O O . ALA A 1 304 ? 35.670 28.338 -60.593 1.00 57.38 304 ALA A O 1
ATOM 2443 N N . MET A 1 305 ? 36.924 26.477 -60.725 1.00 53.06 305 MET A N 1
ATOM 2444 C CA . MET A 1 305 ? 36.353 25.997 -61.993 1.00 53.06 305 MET A CA 1
ATOM 2445 C C . MET A 1 305 ? 34.879 25.573 -61.871 1.00 53.06 305 MET A C 1
ATOM 2447 O O . MET A 1 305 ? 34.093 25.775 -62.801 1.00 53.06 305 MET A O 1
ATOM 2451 N N . GLN A 1 306 ? 34.466 25.013 -60.729 1.00 54.22 306 GLN A N 1
ATOM 2452 C CA . GLN A 1 306 ? 33.062 24.669 -60.469 1.00 54.22 306 GLN A CA 1
ATOM 2453 C C . GLN A 1 306 ? 32.175 25.921 -60.327 1.00 54.22 306 GLN A C 1
ATOM 2455 O O . GLN A 1 306 ? 31.054 25.936 -60.840 1.00 54.22 306 GLN A O 1
ATOM 2460 N N . LYS A 1 307 ? 32.688 27.008 -59.728 1.00 53.84 307 LYS A N 1
ATOM 2461 C CA . LYS A 1 307 ? 31.984 28.304 -59.631 1.00 53.84 307 LYS A CA 1
ATOM 2462 C C . LYS A 1 307 ? 31.814 29.010 -60.984 1.00 53.84 307 LYS A C 1
ATOM 2464 O O . LYS A 1 307 ? 30.824 29.714 -61.172 1.00 53.84 307 LYS A O 1
ATOM 2469 N N . GLU A 1 308 ? 32.731 28.822 -61.936 1.00 50.91 308 GLU A N 1
ATOM 2470 C CA . GLU A 1 308 ? 32.572 29.328 -63.311 1.00 50.91 308 GLU A CA 1
ATOM 2471 C C . GLU A 1 308 ? 31.560 28.520 -64.131 1.00 50.91 308 GLU A C 1
ATO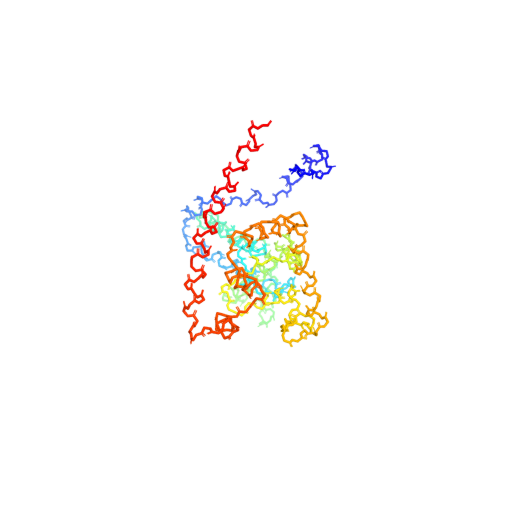M 2473 O O . GLU A 1 308 ? 30.784 29.107 -64.888 1.00 50.91 308 GLU A O 1
ATOM 2478 N N . LYS A 1 309 ? 31.507 27.192 -63.954 1.00 51.00 309 LYS A N 1
ATOM 2479 C CA . LYS A 1 309 ? 30.505 26.336 -64.616 1.00 51.00 309 LYS A CA 1
ATOM 2480 C C . LYS A 1 309 ? 29.070 26.604 -64.150 1.00 51.00 309 LYS A C 1
ATOM 2482 O O . LYS A 1 309 ? 28.158 26.378 -64.928 1.00 51.00 309 LYS A O 1
ATOM 2487 N N . GLN A 1 310 ? 28.869 27.109 -62.930 1.00 49.75 310 GLN A N 1
ATOM 2488 C CA . GLN A 1 310 ? 27.547 27.501 -62.413 1.00 49.75 310 GLN A CA 1
ATOM 2489 C C . GLN A 1 310 ? 27.096 28.913 -62.844 1.00 49.75 310 GLN A C 1
ATOM 2491 O O . GLN A 1 310 ? 25.967 29.305 -62.559 1.00 49.75 310 GLN A O 1
ATOM 2496 N N . LYS A 1 311 ? 27.964 29.697 -63.506 1.00 47.16 311 LYS A N 1
ATOM 2497 C CA . LYS A 1 311 ? 27.653 31.044 -64.029 1.00 47.16 311 LYS A CA 1
ATOM 2498 C C . LYS A 1 311 ? 27.330 31.078 -65.531 1.00 47.16 311 LYS A C 1
ATOM 2500 O O . LYS A 1 311 ? 27.039 32.158 -66.045 1.00 47.16 311 LYS A O 1
ATOM 2505 N N . LYS A 1 312 ? 27.403 29.943 -66.225 1.00 37.78 312 LYS A N 1
ATOM 2506 C CA . LYS A 1 312 ? 26.914 29.760 -67.601 1.00 37.78 312 LYS A CA 1
ATOM 2507 C C . LYS A 1 312 ? 25.622 28.962 -67.576 1.00 37.78 312 LYS A C 1
ATOM 2509 O O . LYS A 1 312 ? 24.785 29.234 -68.460 1.00 37.78 312 LYS A O 1
#

Radius of gyration: 40.0 Å; chains: 1; bounding box: 90×50×103 Å

Secondary structure (DSSP, 8-state):
------S--HHHHHHHHHHHHHT-SSGGG---TTGGGS-S-HHHHHHHHHHHHHHHHHHTGGGT--S-GGGB-TTSHHHHHHHHHHHHHHHHHHHHHH-HHHHHHHHHHHHHHTHHHHHHHHHHHHHHHT--GGG--HHHHHHHHHHHHHHHHHHHHHHHHHHTTHHHHHHHHHHS--GGGB-TTSTT-HHHHHHHHHHH-TTSTTTS---GGG--HHHHHHHHHHHHHHH-S-HHHHHHHHHHHHHHHHHS-HHHHHHHHHHHTT--HHHHHHHTT-SSTHHHHHHHHHHHHHHHHHHHHHHHHHHHHTT-

Foldseek 3Di:
DDDPDDPDDPVRVVVVVVVCVVVPPCVVQPPPVVLLVVQDPPPLLVVQLVVQLVLLQVLCVVLVNPDHLQFWDCPQPLNVVSNSVSNVRSSVRSVQVVPPVSVVCVVVVVCVVCVPLLVVLLCVQCVVVVHDSVPDDPVSSVVSVVVSVSVVSNVVSNVVCVVVVVSVSCVVCLVVPDLNGGDPVDPPSVSNVVVVCVVQVCVDPVSVPDDPVNDDPVVVVVVVVVVVVVVVPPPVVVVVCVVLLVVLLVVDDPLLSVLSVCVVVPDDLVRSCVVVVHPDSVVSVVSVVVSVVSVVVVVVVVVVVVVVVVVD